Protein AF-0000000083951579 (afdb_homodimer)

Sequence (362 aa):
MLKSGKLKLALIASALLSAQVLAVSPPHPQGYNQNMITANQFDANSYQPQDSSKMFPAPKEGMVQHILTLPQLENEDDYMVEIQVGQTQMVDCNKHGLMGELKQMDLKGWGYTYWELDEIGPGRSTMMACFDKAKHEEFVRISGEYKLRYNSKLPMVIYLPKDAELRYRVWRAETVFNYSKMLKSGKLKLALIASALLSAQVLAVSPPHPQGYNQNMITANQFDANSYQPQDSSKMFPAPKEGMVQHILTLPQLENEDDYMVEIQVGQTQMVDCNKHGLMGELKQMDLKGWGYTYWELDEIGPGRSTMMACFDKAKHEEFVRISGEYKLRYNSKLPMVIYLPKDAELRYRVWRAETVFNYSK

Radius of gyration: 30.78 Å; Cα contacts (8 Å, |Δi|>4): 681; chains: 2; bounding box: 155×61×81 Å

Structure (mmCIF, N/CA/C/O backbone):
data_AF-0000000083951579-model_v1
#
loop_
_entity.id
_entity.type
_entity.pdbx_description
1 polymer Ecotin
#
loop_
_atom_site.group_PDB
_atom_site.id
_atom_site.type_symbol
_atom_site.label_atom_id
_atom_site.label_alt_id
_atom_site.label_comp_id
_atom_site.label_asym_id
_atom_site.label_entity_id
_atom_site.label_seq_id
_atom_site.pdbx_PDB_ins_code
_atom_site.Cartn_x
_atom_site.Cartn_y
_atom_site.Cartn_z
_atom_site.occupancy
_atom_site.B_iso_or_equiv
_atom_site.auth_seq_id
_atom_site.auth_comp_id
_atom_site.auth_asym_id
_atom_site.auth_atom_id
_atom_site.pdbx_PDB_model_num
ATOM 1 N N . MET A 1 1 ? 70.625 7.805 -58.594 1 31.94 1 MET A N 1
ATOM 2 C CA . MET A 1 1 ? 69.562 8.82 -58.531 1 31.94 1 MET A CA 1
ATOM 3 C C . MET A 1 1 ? 68.25 8.219 -58.031 1 31.94 1 MET A C 1
ATOM 5 O O . MET A 1 1 ? 67.625 7.492 -58.781 1 31.94 1 MET A O 1
ATOM 9 N N . LEU A 1 2 ? 68.25 7.863 -56.656 1 33.19 2 LEU A N 1
ATOM 10 C CA . LEU A 1 2 ? 67.312 7.09 -55.844 1 33.19 2 LEU A CA 1
ATOM 11 C C . LEU A 1 2 ? 66 7.828 -55.719 1 33.19 2 LEU A C 1
ATOM 13 O O . LEU A 1 2 ? 65.938 8.961 -55.219 1 33.19 2 LEU A O 1
ATOM 17 N N . LYS A 1 3 ? 65.062 7.512 -56.656 1 33.88 3 LYS A N 1
ATOM 18 C CA . LYS A 1 3 ? 63.688 8.023 -56.781 1 33.88 3 LYS A CA 1
ATOM 19 C C . LYS A 1 3 ? 62.906 7.801 -55.5 1 33.88 3 LYS A C 1
ATOM 21 O O . LYS A 1 3 ? 62.719 6.66 -55.094 1 33.88 3 LYS A O 1
ATOM 26 N N . SER A 1 4 ? 63 8.672 -54.406 1 36.41 4 SER A N 1
ATOM 27 C CA . SER A 1 4 ? 62.312 8.758 -53.125 1 36.41 4 SER A CA 1
ATOM 28 C C . SER A 1 4 ? 60.812 8.883 -53.281 1 36.41 4 SER A C 1
ATOM 30 O O . SER A 1 4 ? 60.312 9.891 -53.812 1 36.41 4 SER A O 1
ATOM 32 N N . GLY A 1 5 ? 60.156 7.812 -53.781 1 29 5 GLY A N 1
ATOM 33 C CA . GLY A 1 5 ? 58.719 7.875 -53.875 1 29 5 GLY A CA 1
ATOM 34 C C . GLY A 1 5 ? 58 8.156 -52.562 1 29 5 GLY A C 1
ATOM 35 O O . GLY A 1 5 ? 58.312 7.52 -51.562 1 29 5 GLY A O 1
ATOM 36 N N . LYS A 1 6 ? 57.719 9.398 -52.25 1 37.88 6 LYS A N 1
ATOM 37 C CA . LYS A 1 6 ? 56.969 9.93 -51.094 1 37.88 6 LYS A CA 1
ATOM 38 C C . LYS A 1 6 ? 55.594 9.273 -51 1 37.88 6 LYS A C 1
ATOM 40 O O . LYS A 1 6 ? 54.844 9.273 -51.969 1 37.88 6 LYS A O 1
ATOM 45 N N . LEU A 1 7 ? 55.531 8.094 -50.219 1 35.72 7 LEU A N 1
ATOM 46 C CA . LEU A 1 7 ? 54.312 7.391 -49.906 1 35.72 7 LEU A CA 1
ATOM 47 C C . LEU A 1 7 ? 53.344 8.297 -49.156 1 35.72 7 LEU A C 1
ATOM 49 O O . LEU A 1 7 ? 53.688 8.82 -48.094 1 35.72 7 LEU A O 1
ATOM 53 N N . LYS A 1 8 ? 52.531 9.148 -49.906 1 36 8 LYS A N 1
ATOM 54 C CA . LYS A 1 8 ? 51.469 9.938 -49.281 1 36 8 LYS A CA 1
ATOM 55 C C . LYS A 1 8 ? 50.5 9.039 -48.5 1 36 8 LYS A C 1
ATOM 57 O O . LYS A 1 8 ? 49.906 8.141 -49.094 1 36 8 LYS A O 1
ATOM 62 N N . LEU A 1 9 ? 50.781 8.789 -47.219 1 36.41 9 LEU A N 1
ATOM 63 C CA . LEU A 1 9 ? 49.875 8.102 -46.281 1 36.41 9 LEU A CA 1
ATOM 64 C C . LEU A 1 9 ? 48.562 8.867 -46.156 1 36.41 9 LEU A C 1
ATOM 66 O O . LEU A 1 9 ? 48.562 10.031 -45.75 1 36.41 9 LEU A O 1
ATOM 70 N N . ALA A 1 10 ? 47.625 8.68 -47.094 1 36.81 10 ALA A N 1
ATOM 71 C CA . ALA A 1 10 ? 46.281 9.25 -46.938 1 36.81 10 ALA A CA 1
ATOM 72 C C . ALA A 1 10 ? 45.594 8.734 -45.688 1 36.81 10 ALA A C 1
ATOM 74 O O . ALA A 1 10 ? 45.469 7.527 -45.5 1 36.81 10 ALA A O 1
ATOM 75 N N . LEU A 1 11 ? 45.781 9.445 -44.562 1 36.72 11 LEU A N 1
ATOM 76 C CA . LEU A 1 11 ? 45.062 9.203 -43.312 1 36.72 11 LEU A CA 1
ATOM 77 C C . LEU A 1 11 ? 43.562 9.258 -43.531 1 36.72 11 LEU A C 1
ATOM 79 O O . LEU A 1 11 ? 43.031 10.281 -43.969 1 36.72 11 LEU A O 1
ATOM 83 N N . ILE A 1 12 ? 42.906 8.133 -43.906 1 36.19 12 ILE A N 1
ATOM 84 C CA . ILE A 1 12 ? 41.469 8.094 -44 1 36.19 12 ILE A CA 1
ATOM 85 C C . ILE A 1 12 ? 40.875 8.266 -42.594 1 36.19 12 ILE A C 1
ATOM 87 O O . ILE A 1 12 ? 41.188 7.512 -41.656 1 36.19 12 ILE A O 1
ATOM 91 N N . ALA A 1 13 ? 40.531 9.508 -42.219 1 37.88 13 ALA A N 1
ATOM 92 C CA . ALA A 1 13 ? 39.75 9.781 -41 1 37.88 13 ALA A CA 1
ATOM 93 C C . ALA A 1 13 ? 38.438 9.047 -41 1 37.88 13 ALA A C 1
ATOM 95 O O . ALA A 1 13 ? 37.594 9.258 -41.906 1 37.88 13 ALA A O 1
ATOM 96 N N . SER A 1 14 ? 38.406 7.773 -40.562 1 40.75 14 SER A N 1
ATOM 97 C CA . SER A 1 14 ? 37.125 7.074 -40.375 1 40.75 14 SER A CA 1
ATOM 98 C C . SER A 1 14 ? 36.219 7.793 -39.406 1 40.75 14 SER A C 1
ATOM 100 O O . SER A 1 14 ? 36.625 8.062 -38.25 1 40.75 14 SER A O 1
ATOM 102 N N . ALA A 1 15 ? 35.375 8.695 -39.906 1 38.09 15 ALA A N 1
ATOM 103 C CA . ALA A 1 15 ? 34.312 9.234 -39.062 1 38.09 15 ALA A CA 1
ATOM 104 C C . ALA A 1 15 ? 33.438 8.109 -38.5 1 38.09 15 ALA A C 1
ATOM 106 O O . ALA A 1 15 ? 32.781 7.398 -39.25 1 38.09 15 ALA A O 1
ATOM 107 N N . LEU A 1 16 ? 33.906 7.57 -37.344 1 38.94 16 LEU A N 1
ATOM 108 C CA . LEU A 1 16 ? 33 6.703 -36.594 1 38.94 16 LEU A CA 1
ATOM 109 C C . LEU A 1 16 ? 31.734 7.445 -36.188 1 38.94 16 LEU A C 1
ATOM 111 O O . LEU A 1 16 ? 31.781 8.461 -35.5 1 38.94 16 LEU A O 1
ATOM 115 N N . LEU A 1 17 ? 30.766 7.492 -37.062 1 37.22 17 LEU A N 1
ATOM 116 C CA . LEU A 1 17 ? 29.453 7.941 -36.625 1 37.22 17 LEU A CA 1
ATOM 117 C C . LEU A 1 17 ? 28.938 7.074 -35.5 1 37.22 17 LEU A C 1
ATOM 119 O O . LEU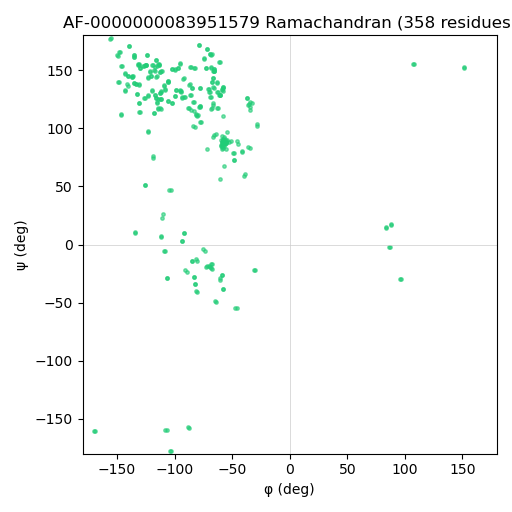 A 1 17 ? 28.766 5.863 -35.656 1 37.22 17 LEU A O 1
ATOM 123 N N . SER A 1 18 ? 29.281 7.5 -34.344 1 35.25 18 SER A N 1
ATOM 124 C CA . SER A 1 18 ? 28.656 6.883 -33.188 1 35.25 18 SER A CA 1
ATOM 125 C C . SER A 1 18 ? 27.141 7.016 -33.219 1 35.25 18 SER A C 1
ATOM 127 O O . SER A 1 18 ? 26.609 8.125 -33.25 1 35.25 18 SER A O 1
ATOM 129 N N . ALA A 1 19 ? 26.422 6.074 -33.844 1 35.97 19 ALA A N 1
ATOM 130 C CA . ALA A 1 19 ? 24.969 5.988 -33.625 1 35.97 19 ALA A CA 1
ATOM 131 C C . ALA A 1 19 ? 24.641 5.965 -32.125 1 35.97 19 ALA A C 1
ATOM 133 O O . ALA A 1 19 ? 25.047 5.059 -31.406 1 35.97 19 ALA A O 1
ATOM 134 N N . GLN A 1 20 ? 24.469 7.094 -31.562 1 36.72 20 GLN A N 1
ATOM 135 C CA . GLN A 1 20 ? 23.844 7.098 -30.25 1 36.72 20 GLN A CA 1
ATOM 136 C C . GLN A 1 20 ? 22.578 6.238 -30.234 1 36.72 20 GLN A C 1
ATOM 138 O O . GLN A 1 20 ? 21.641 6.504 -30.969 1 36.72 20 GLN A O 1
ATOM 143 N N . VAL A 1 21 ? 22.719 4.918 -30.141 1 36.72 21 VAL A N 1
ATOM 144 C CA . VAL A 1 21 ? 21.531 4.141 -29.828 1 36.72 21 VAL A CA 1
ATOM 145 C C . VAL A 1 21 ? 20.812 4.762 -28.641 1 36.72 21 VAL A C 1
ATOM 147 O O . VAL A 1 21 ? 21.312 4.73 -27.516 1 36.72 21 VAL A O 1
ATOM 150 N N . LEU A 1 22 ? 20.172 5.891 -28.828 1 34.25 22 LEU A N 1
ATOM 151 C CA . LEU A 1 22 ? 19.172 6.215 -27.797 1 34.25 22 LEU A CA 1
ATOM 152 C C . LEU A 1 22 ? 18.375 4.977 -27.406 1 34.25 22 LEU A C 1
ATOM 154 O O . LEU A 1 22 ? 17.734 4.355 -28.234 1 34.25 22 LEU A O 1
ATOM 158 N N . ALA A 1 23 ? 18.938 4.199 -26.594 1 33.81 23 ALA A N 1
ATOM 159 C CA . ALA A 1 23 ? 18.078 3.176 -26 1 33.81 23 ALA A CA 1
ATOM 160 C C . ALA A 1 23 ? 16.703 3.744 -25.656 1 33.81 23 ALA A C 1
ATOM 162 O O . ALA A 1 23 ? 16.547 4.457 -24.672 1 33.81 23 ALA A O 1
ATOM 163 N N . VAL A 1 24 ? 15.961 4.246 -26.531 1 37.47 24 VAL A N 1
ATOM 164 C CA . VAL A 1 24 ? 14.578 4.586 -26.203 1 37.47 24 VAL A CA 1
ATOM 165 C C . VAL A 1 24 ? 13.938 3.441 -25.438 1 37.47 24 VAL A C 1
ATOM 167 O O . VAL A 1 24 ? 13.938 2.295 -25.891 1 37.47 24 VAL A O 1
ATOM 170 N N . SER A 1 25 ? 14.039 3.398 -24.047 1 37.84 25 SER A N 1
ATOM 171 C CA . SER A 1 25 ? 13.281 2.391 -23.312 1 37.84 25 SER A CA 1
ATOM 172 C C . SER A 1 25 ? 11.938 2.113 -23.984 1 37.84 25 SER A C 1
ATOM 174 O O . SER A 1 25 ? 11.359 2.996 -24.625 1 37.84 25 SER A O 1
ATOM 176 N N . PRO A 1 26 ? 11.617 0.937 -24.359 1 36.44 26 PRO A N 1
ATOM 177 C CA . PRO A 1 26 ? 10.305 0.677 -24.969 1 36.44 26 PRO A CA 1
ATOM 178 C C . PRO A 1 26 ? 9.195 1.523 -24.344 1 36.44 26 PRO A C 1
ATOM 180 O O . PRO A 1 26 ? 9.266 1.881 -23.172 1 36.44 26 PRO A O 1
ATOM 183 N N . PRO A 1 27 ? 8.523 2.346 -25.094 1 34.41 27 PRO A N 1
ATOM 184 C CA . PRO A 1 27 ? 7.418 3.184 -24.625 1 34.41 27 PRO A CA 1
ATOM 185 C C . PRO A 1 27 ? 6.582 2.494 -23.547 1 34.41 27 PRO A C 1
ATOM 187 O O . PRO A 1 27 ? 6.5 1.264 -23.516 1 34.41 27 PRO A O 1
ATOM 190 N N . HIS A 1 28 ? 6.473 3 -22.328 1 41.16 28 HIS A N 1
ATOM 191 C CA . HIS A 1 28 ? 5.422 2.598 -21.406 1 41.16 28 HIS A CA 1
ATOM 192 C C . HIS A 1 28 ? 4.168 2.16 -22.156 1 41.16 28 HIS A C 1
ATOM 194 O O . HIS A 1 28 ? 3.775 2.789 -23.141 1 41.16 28 HIS A O 1
ATOM 200 N N . PRO A 1 29 ? 3.85 0.931 -22.281 1 39.12 29 PRO A N 1
ATOM 201 C CA . PRO A 1 29 ? 2.576 0.685 -22.953 1 39.12 29 PRO A CA 1
ATOM 202 C C . PRO A 1 29 ? 1.513 1.725 -22.609 1 39.12 29 PRO A C 1
ATOM 204 O O . PRO A 1 29 ? 1.303 2.035 -21.438 1 39.12 29 PRO A O 1
ATOM 207 N N . GLN A 1 30 ? 1.444 2.76 -23.172 1 44.47 30 GLN A N 1
ATOM 208 C CA . GLN A 1 30 ? 0.531 3.893 -23.078 1 44.47 30 GLN A CA 1
ATOM 209 C C . GLN A 1 30 ? -0.866 3.436 -22.656 1 44.47 30 GLN A C 1
ATOM 211 O O . GLN A 1 30 ? -1.725 4.262 -22.344 1 44.47 30 GLN A O 1
ATOM 216 N N . GLY A 1 31 ? -1.243 2.068 -22.875 1 45.62 31 GLY A N 1
ATOM 217 C CA . GLY A 1 31 ? -2.646 1.773 -22.625 1 45.62 31 GLY A CA 1
ATOM 218 C C . GLY A 1 31 ? -2.943 1.462 -21.172 1 45.62 31 GLY A C 1
ATOM 219 O O . GLY A 1 31 ? -2.205 0.713 -20.531 1 45.62 31 GLY A O 1
ATOM 220 N N . TYR A 1 32 ? -3.73 2.303 -20.531 1 57 32 TYR A N 1
ATOM 221 C CA . TYR A 1 32 ? -4.395 2.021 -19.25 1 57 32 TYR A CA 1
ATOM 222 C C . TYR A 1 32 ? -4.859 0.572 -19.188 1 57 32 TYR A C 1
ATOM 224 O O . TYR A 1 32 ? -5.281 0.004 -20.203 1 57 32 TYR A O 1
ATOM 232 N N . ASN A 1 33 ? -4.508 -0.206 -18.188 1 68.44 33 ASN A N 1
ATOM 233 C CA . ASN A 1 33 ? -5.102 -1.487 -17.812 1 68.44 33 ASN A CA 1
ATOM 234 C C . ASN A 1 33 ? -4.445 -2.645 -18.562 1 68.44 33 ASN A C 1
ATOM 236 O O . ASN A 1 33 ? -5.09 -3.662 -18.828 1 68.44 33 ASN A O 1
ATOM 240 N N . GLN A 1 34 ? -3.283 -2.336 -19.109 1 80.5 34 GLN A N 1
ATOM 241 C CA . GLN A 1 34 ? -2.611 -3.453 -19.766 1 80.5 34 GLN A CA 1
ATOM 242 C C . GLN A 1 34 ? -1.794 -4.266 -18.766 1 80.5 34 GLN A C 1
ATOM 244 O O . GLN A 1 34 ? -1.147 -3.699 -17.875 1 80.5 34 GLN A O 1
ATOM 249 N N . ASN A 1 35 ? -2.006 -5.598 -18.953 1 85.94 35 ASN A N 1
ATOM 250 C CA . ASN A 1 35 ? -1.14 -6.469 -18.156 1 85.94 35 ASN A CA 1
ATOM 251 C C . ASN A 1 35 ? 0.321 -6.34 -18.594 1 85.94 35 ASN A C 1
ATOM 253 O O . ASN A 1 35 ? 0.661 -6.605 -19.734 1 85.94 35 ASN A O 1
ATOM 257 N N . MET A 1 36 ? 1.146 -5.957 -17.641 1 91.38 36 MET A N 1
ATOM 258 C CA . MET A 1 36 ? 2.549 -5.758 -17.984 1 91.38 36 MET A CA 1
ATOM 259 C C . MET A 1 36 ? 3.422 -6.848 -17.375 1 91.38 36 MET A C 1
ATOM 261 O O . MET A 1 36 ? 4.625 -6.902 -17.625 1 91.38 36 MET A O 1
ATOM 265 N N . ILE A 1 37 ? 2.785 -7.691 -16.562 1 96.19 37 ILE A N 1
ATOM 266 C CA . ILE A 1 37 ? 3.543 -8.711 -15.852 1 96.19 37 ILE A CA 1
ATOM 267 C C . ILE A 1 37 ? 3.502 -10.023 -16.625 1 96.19 37 ILE A C 1
ATOM 269 O O . ILE A 1 37 ? 2.449 -10.422 -17.141 1 96.19 37 ILE A O 1
ATOM 273 N N . THR A 1 38 ? 4.664 -10.648 -16.797 1 96.44 38 THR A N 1
ATOM 274 C CA . THR A 1 38 ? 4.719 -12.016 -17.297 1 96.44 38 THR A CA 1
ATOM 275 C C . THR A 1 38 ? 4.695 -13.016 -16.156 1 96.44 38 THR A C 1
ATOM 277 O O . THR A 1 38 ? 5.523 -12.953 -15.242 1 96.44 38 THR A O 1
ATOM 280 N N . ALA A 1 39 ? 3.791 -13.938 -16.219 1 97.31 39 ALA A N 1
ATOM 281 C CA . ALA A 1 39 ? 3.633 -14.922 -15.156 1 97.31 39 ALA A CA 1
ATOM 282 C C . ALA A 1 39 ? 3.852 -16.344 -15.68 1 97.31 39 ALA A C 1
ATOM 284 O O . ALA A 1 39 ? 3.295 -16.719 -16.719 1 97.31 39 ALA A O 1
ATOM 285 N N . ASN A 1 40 ? 4.68 -17.109 -14.922 1 96.25 40 ASN A N 1
ATOM 286 C CA . ASN A 1 40 ? 4.883 -18.547 -15.156 1 96.25 40 ASN A CA 1
ATOM 287 C C . ASN A 1 40 ? 4.637 -19.359 -13.891 1 96.25 40 ASN A C 1
ATOM 289 O O . ASN A 1 40 ? 4.754 -18.844 -12.781 1 96.25 40 ASN A O 1
ATOM 293 N N . GLN A 1 41 ? 4.27 -20.562 -14.133 1 97.25 41 GLN A N 1
ATOM 294 C CA . GLN A 1 41 ? 4.105 -21.422 -12.969 1 97.25 41 GLN A CA 1
ATOM 295 C C . GLN A 1 41 ? 4.629 -22.828 -13.25 1 97.25 41 GLN A C 1
ATOM 297 O O . GLN A 1 41 ? 4.508 -23.328 -14.367 1 97.25 41 GLN A O 1
ATOM 302 N N . PHE A 1 42 ? 5.203 -23.453 -12.219 1 97.44 42 PHE A N 1
ATOM 303 C CA . PHE A 1 42 ? 5.734 -24.797 -12.289 1 97.44 42 PHE A CA 1
ATOM 304 C C . PHE A 1 42 ? 5.316 -25.609 -11.062 1 97.44 42 PHE A C 1
ATOM 306 O O . PHE A 1 42 ? 5.293 -25.094 -9.945 1 97.44 42 PHE A O 1
ATOM 313 N N . ASP A 1 43 ? 4.98 -26.797 -11.344 1 97.38 43 ASP A N 1
ATOM 314 C CA . ASP A 1 43 ? 4.859 -27.734 -10.227 1 97.38 43 ASP A CA 1
ATOM 315 C C . ASP A 1 43 ? 6.066 -28.656 -10.156 1 97.38 43 ASP A C 1
ATOM 317 O O . ASP A 1 43 ? 7.031 -28.5 -10.906 1 97.38 43 ASP A O 1
ATOM 321 N N . ALA A 1 44 ? 6.062 -29.625 -9.188 1 96.19 44 ALA A N 1
ATOM 322 C CA . ALA A 1 44 ? 7.211 -30.5 -8.961 1 96.19 44 ALA A CA 1
ATOM 323 C C . ALA A 1 44 ? 7.527 -31.312 -10.211 1 96.19 44 ALA A C 1
ATOM 325 O O . ALA A 1 44 ? 8.695 -31.609 -10.484 1 96.19 44 ALA A O 1
ATOM 326 N N . ASN A 1 45 ? 6.559 -31.625 -11.008 1 95.38 45 ASN A N 1
ATOM 327 C CA . ASN A 1 45 ? 6.73 -32.5 -12.164 1 95.38 45 ASN A CA 1
ATOM 328 C C . ASN A 1 45 ? 7.113 -31.703 -13.414 1 95.38 45 ASN A C 1
ATOM 330 O O . ASN A 1 45 ? 7.703 -32.25 -14.344 1 95.38 45 ASN A O 1
ATOM 334 N N . SER A 1 46 ? 6.793 -30.453 -13.445 1 95.62 46 SER A N 1
ATOM 335 C CA . SER A 1 46 ? 7.008 -29.656 -14.648 1 95.62 46 SER A CA 1
ATOM 336 C C . SER A 1 46 ? 8.109 -28.609 -14.43 1 95.62 46 SER A C 1
ATOM 338 O O . SER A 1 46 ? 8.375 -27.797 -15.312 1 95.62 46 SER A O 1
ATOM 340 N N . TYR A 1 47 ? 8.727 -28.703 -13.328 1 96.38 47 TYR A N 1
ATOM 341 C CA . TYR A 1 47 ? 9.68 -27.672 -12.938 1 96.38 47 TYR A CA 1
ATOM 342 C C . TYR A 1 47 ? 10.82 -27.562 -13.938 1 96.38 47 TYR A C 1
ATOM 344 O O . TYR A 1 47 ? 11.398 -28.578 -14.344 1 96.38 47 TYR A O 1
ATOM 352 N N . GLN A 1 48 ? 11.094 -26.328 -14.414 1 92.94 48 GLN A N 1
ATOM 353 C CA . GLN A 1 48 ? 12.234 -25.969 -15.234 1 92.94 48 GLN A CA 1
ATOM 354 C C . GLN A 1 48 ? 12.945 -24.734 -14.68 1 92.94 48 GLN A C 1
ATOM 356 O O . GLN A 1 48 ? 12.398 -23.625 -14.695 1 92.94 48 GLN A O 1
ATOM 361 N N . PRO A 1 49 ? 14.141 -24.984 -14.242 1 91.19 49 PRO A N 1
ATOM 362 C CA . PRO A 1 49 ? 14.852 -23.812 -13.727 1 91.19 49 PRO A CA 1
ATOM 363 C C . PRO A 1 49 ? 15.047 -22.719 -14.781 1 91.19 49 PRO A C 1
ATOM 365 O O . PRO A 1 49 ? 15.422 -23.016 -15.914 1 91.19 49 PRO A O 1
ATOM 368 N N . GLN A 1 50 ? 14.664 -21.516 -14.43 1 93.06 50 GLN A N 1
ATOM 369 C CA . GLN A 1 50 ? 14.914 -20.359 -15.273 1 93.06 50 GLN A CA 1
ATOM 370 C C . GLN A 1 50 ? 16.141 -19.578 -14.789 1 93.06 50 GLN A C 1
ATOM 372 O O . GLN A 1 50 ? 16.406 -19.516 -13.586 1 93.06 50 GLN A O 1
ATOM 377 N N . ASP A 1 51 ? 16.812 -18.938 -15.703 1 93.69 51 ASP A N 1
ATOM 378 C CA . ASP A 1 51 ? 18.031 -18.219 -15.344 1 93.69 51 ASP A CA 1
ATOM 379 C C . ASP A 1 51 ? 17.75 -17.172 -14.273 1 93.69 51 ASP A C 1
ATOM 381 O O . ASP A 1 51 ? 18.547 -17 -13.344 1 93.69 51 ASP A O 1
ATOM 385 N N . SER A 1 52 ? 16.609 -16.516 -14.367 1 92.12 52 SER A N 1
ATOM 386 C CA . SER A 1 52 ? 16.312 -15.406 -13.469 1 92.12 52 SER A CA 1
ATOM 387 C C . SER A 1 52 ? 15.805 -15.914 -12.125 1 92.12 52 SER A C 1
ATOM 389 O O . SER A 1 52 ? 15.742 -15.148 -11.156 1 92.12 52 SER A O 1
ATOM 391 N N . SER A 1 53 ? 15.445 -17.25 -12.039 1 94.62 53 SER A N 1
ATOM 392 C CA . SER A 1 53 ? 14.789 -17.703 -10.812 1 94.62 53 SER A CA 1
ATOM 393 C C . SER A 1 53 ? 15.391 -19.016 -10.32 1 94.62 53 SER A C 1
ATOM 395 O O . SER A 1 53 ? 14.891 -19.609 -9.367 1 94.62 53 SER A O 1
ATOM 397 N N . LYS A 1 54 ? 16.484 -19.422 -10.898 1 94.44 54 LYS A N 1
ATOM 398 C CA . LYS A 1 54 ? 17.078 -20.719 -10.586 1 94.44 54 LYS A CA 1
ATOM 399 C C . LYS A 1 54 ? 17.625 -20.75 -9.156 1 94.44 54 LYS A C 1
ATOM 401 O O . LYS A 1 54 ? 17.844 -21.828 -8.594 1 94.44 54 LYS A O 1
ATOM 406 N N . MET A 1 55 ? 17.891 -19.625 -8.586 1 95.69 55 MET A N 1
AT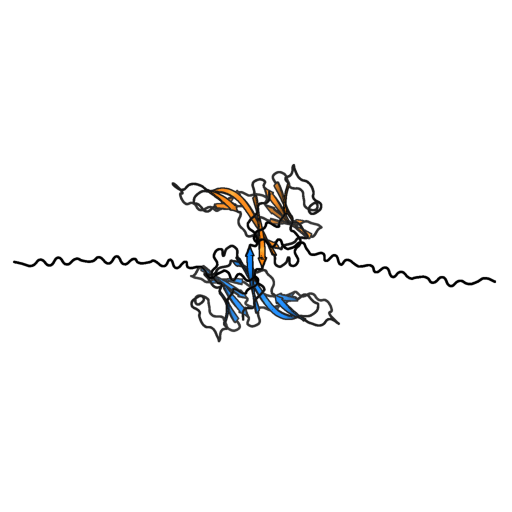OM 407 C CA . MET A 1 55 ? 18.406 -19.578 -7.223 1 95.69 55 MET A CA 1
ATOM 408 C C . MET A 1 55 ? 17.312 -19.938 -6.215 1 95.69 55 MET A C 1
ATOM 410 O O . MET A 1 55 ? 17.609 -20.234 -5.059 1 95.69 55 MET A O 1
ATOM 414 N N . PHE A 1 56 ? 16.094 -19.859 -6.602 1 97.06 56 PHE A N 1
ATOM 415 C CA . PHE A 1 56 ? 15 -20.219 -5.707 1 97.06 56 PHE A CA 1
ATOM 416 C C . PHE A 1 56 ? 14.766 -21.734 -5.711 1 97.06 56 PHE A C 1
ATOM 418 O O . PHE A 1 56 ? 15.008 -22.391 -6.719 1 97.06 56 PHE A O 1
ATOM 425 N N . PRO A 1 57 ? 14.266 -22.25 -4.605 1 96 57 PRO A N 1
ATOM 426 C CA . PRO A 1 57 ? 14.062 -23.688 -4.527 1 96 57 PRO A CA 1
ATOM 427 C C . PRO A 1 57 ? 13 -24.188 -5.504 1 96 57 PRO A C 1
ATOM 429 O O . PRO A 1 57 ? 12.07 -23.453 -5.836 1 96 57 PRO A O 1
ATOM 432 N N . ALA A 1 58 ? 13.172 -25.422 -5.926 1 97 58 ALA A N 1
ATOM 433 C CA . ALA A 1 58 ? 12.109 -26.078 -6.691 1 97 58 ALA A CA 1
ATOM 434 C C . ALA A 1 58 ? 10.867 -26.297 -5.832 1 97 58 ALA A C 1
ATOM 436 O O . ALA A 1 58 ? 10.977 -26.484 -4.617 1 97 58 ALA A O 1
ATOM 437 N N . PRO A 1 59 ? 9.703 -26.266 -6.52 1 97.94 59 PRO A N 1
ATOM 438 C CA . PRO A 1 59 ? 8.492 -26.516 -5.73 1 97.94 59 PRO A CA 1
ATOM 439 C C . PRO A 1 59 ? 8.414 -27.953 -5.211 1 97.94 59 PRO A C 1
ATOM 441 O O . PRO A 1 59 ? 8.797 -28.891 -5.914 1 97.94 59 PRO A O 1
ATOM 444 N N . LYS A 1 60 ? 7.961 -28.094 -3.982 1 96.88 60 LYS A N 1
ATOM 445 C CA . LYS A 1 60 ? 7.711 -29.406 -3.402 1 96.88 60 LYS A CA 1
ATOM 446 C C . LYS A 1 60 ? 6.473 -30.047 -4.02 1 96.88 60 LYS A C 1
ATOM 448 O O . LYS A 1 60 ? 5.688 -29.375 -4.695 1 96.88 60 LYS A O 1
ATOM 453 N N . GLU A 1 61 ? 6.348 -31.375 -3.707 1 97.31 61 GLU A N 1
ATOM 454 C CA . GLU A 1 61 ? 5.141 -32.062 -4.16 1 97.31 61 GLU A CA 1
ATOM 455 C C . GLU A 1 61 ? 3.887 -31.391 -3.613 1 97.31 61 GLU A C 1
ATOM 457 O O . GLU A 1 61 ? 3.82 -31.062 -2.426 1 97.31 61 GLU A O 1
ATOM 462 N N . GLY A 1 62 ? 2.938 -31.172 -4.535 1 97.69 62 GLY A N 1
ATOM 463 C CA . GLY A 1 62 ? 1.683 -30.547 -4.129 1 97.69 62 GLY A CA 1
ATOM 464 C C . GLY A 1 62 ? 1.729 -29.031 -4.141 1 97.69 62 GLY A C 1
ATOM 465 O O . GLY A 1 62 ? 0.722 -28.375 -3.879 1 97.69 62 GLY A O 1
ATOM 466 N N . MET A 1 63 ? 2.891 -28.609 -4.473 1 98.38 63 MET A N 1
ATOM 467 C CA . MET A 1 63 ? 3.074 -27.156 -4.488 1 98.38 63 MET A CA 1
ATOM 468 C C . MET A 1 63 ? 3.316 -26.656 -5.906 1 98.38 63 MET A C 1
ATOM 470 O O . MET A 1 63 ? 3.766 -27.406 -6.77 1 98.38 63 MET A O 1
ATOM 474 N N . VAL A 1 64 ? 2.971 -25.375 -6.137 1 98.5 64 VAL A N 1
ATOM 475 C CA . VAL A 1 64 ? 3.211 -24.703 -7.41 1 98.5 64 VAL A CA 1
ATOM 476 C C . VAL A 1 64 ? 4.055 -23.453 -7.184 1 98.5 64 VAL A C 1
ATOM 478 O O . VAL A 1 64 ? 3.771 -22.656 -6.281 1 98.5 64 VAL A O 1
ATOM 481 N N . GLN A 1 65 ? 5.125 -23.359 -7.949 1 98.5 65 GLN A N 1
ATOM 482 C CA . GLN A 1 65 ? 5.938 -22.141 -7.961 1 98.5 65 GLN A CA 1
ATOM 483 C C . GLN A 1 65 ? 5.422 -21.141 -8.992 1 98.5 65 GLN A C 1
ATOM 485 O O . GLN A 1 65 ? 5.324 -21.453 -10.18 1 98.5 65 GLN A O 1
ATOM 490 N N . HIS A 1 66 ? 4.992 -19.969 -8.555 1 98.69 66 HIS A N 1
ATOM 491 C CA . HIS A 1 66 ? 4.621 -18.875 -9.422 1 98.69 66 HIS A CA 1
ATOM 492 C C . HIS A 1 66 ? 5.75 -17.844 -9.531 1 98.69 66 HIS A C 1
ATOM 494 O O . HIS A 1 66 ? 6.277 -17.391 -8.523 1 98.69 66 HIS A O 1
ATOM 500 N N . ILE A 1 67 ? 6.062 -17.562 -10.773 1 98.31 67 ILE A N 1
ATOM 501 C CA . ILE A 1 67 ? 7.129 -16.594 -11.047 1 98.31 67 ILE A CA 1
ATOM 502 C C . ILE A 1 67 ? 6.562 -15.398 -11.797 1 98.31 67 ILE A C 1
ATOM 504 O O . ILE A 1 67 ? 6.078 -15.539 -12.93 1 98.31 67 ILE A O 1
ATOM 508 N N . LEU A 1 68 ? 6.57 -14.273 -11.156 1 98.31 68 LEU A N 1
ATOM 509 C CA . LEU A 1 68 ? 6.148 -13.031 -11.789 1 98.31 68 LEU A CA 1
ATOM 510 C C . LEU A 1 68 ? 7.352 -12.188 -12.195 1 98.31 68 LEU A C 1
ATOM 512 O O . LEU A 1 68 ? 8.172 -11.82 -11.344 1 98.31 68 LEU A O 1
ATOM 516 N N . THR A 1 69 ? 7.441 -11.883 -13.469 1 97.69 69 THR A N 1
ATOM 517 C CA . THR A 1 69 ? 8.523 -11.062 -14.008 1 97.69 69 THR A CA 1
ATOM 518 C C . THR A 1 69 ? 7.984 -9.727 -14.508 1 97.69 69 THR A C 1
ATOM 520 O O . THR A 1 69 ? 7.004 -9.68 -15.258 1 97.69 69 THR A O 1
ATOM 523 N N . LEU A 1 70 ? 8.68 -8.711 -14.039 1 97.06 70 LEU A N 1
ATOM 524 C CA . LEU A 1 70 ? 8.211 -7.363 -14.336 1 97.06 70 LEU A CA 1
ATOM 525 C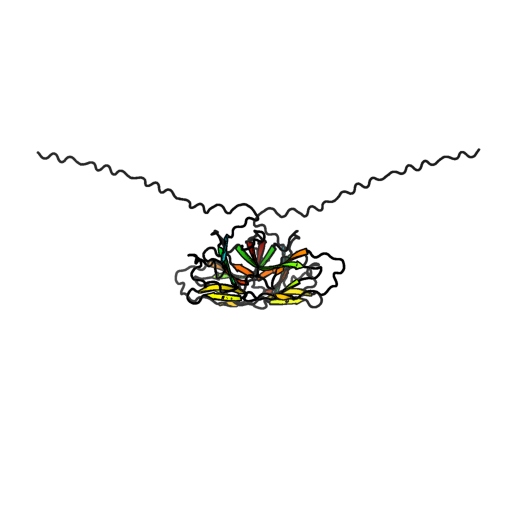 C . LEU A 1 70 ? 9.141 -6.676 -15.328 1 97.06 70 LEU A C 1
ATOM 527 O O . LEU A 1 70 ? 10.367 -6.801 -15.227 1 97.06 70 LEU A O 1
ATOM 531 N N . PRO A 1 71 ? 8.523 -5.98 -16.312 1 96.38 71 PRO A N 1
ATOM 532 C CA . PRO A 1 71 ? 9.391 -5.207 -17.203 1 96.38 71 PRO A CA 1
ATOM 533 C C . PRO A 1 71 ? 10.055 -4.023 -16.516 1 96.38 71 PRO A C 1
ATOM 535 O O . PRO A 1 71 ? 9.523 -3.51 -15.523 1 96.38 71 PRO A O 1
ATOM 538 N N . GLN A 1 72 ? 11.227 -3.609 -16.984 1 96.25 72 GLN A N 1
ATOM 539 C C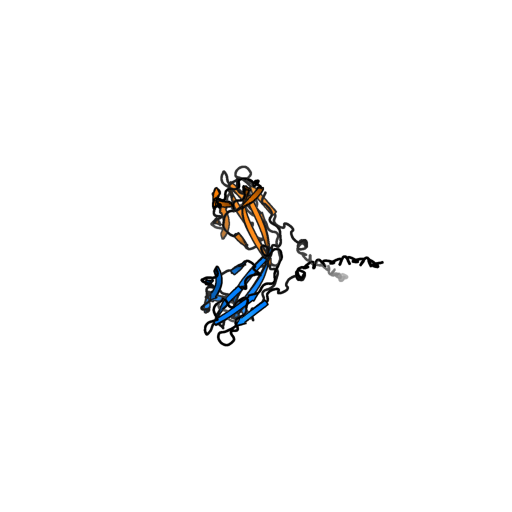A . GLN A 1 72 ? 11.914 -2.451 -16.422 1 96.25 72 GLN A CA 1
ATOM 540 C C . GLN A 1 72 ? 11.125 -1.17 -16.672 1 96.25 72 GLN A C 1
ATOM 542 O O . GLN A 1 72 ? 10.594 -0.964 -17.766 1 96.25 72 GLN A O 1
ATOM 547 N N . LEU A 1 73 ? 11.039 -0.399 -15.633 1 93.94 73 LEU A N 1
ATOM 548 C CA . LEU A 1 73 ? 10.43 0.922 -15.742 1 93.94 73 LEU A CA 1
ATOM 549 C C . LEU A 1 73 ? 11.383 2.004 -15.242 1 93.94 73 LEU A C 1
ATOM 551 O O . LEU A 1 73 ? 12.297 1.721 -14.4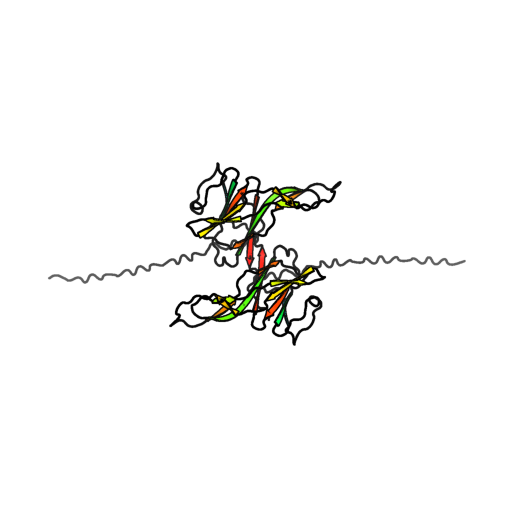61 1 93.94 73 LEU A O 1
ATOM 555 N N . GLU A 1 74 ? 11.336 3.242 -15.648 1 91.5 74 GLU A N 1
ATOM 556 C CA . GLU A 1 74 ? 12.188 4.348 -15.219 1 91.5 74 GLU A CA 1
ATOM 557 C C . GLU A 1 74 ? 11.984 4.66 -13.742 1 91.5 74 GLU A C 1
ATOM 559 O O . GLU A 1 74 ? 12.953 4.828 -13 1 91.5 74 GLU A O 1
ATOM 564 N N . ASN A 1 75 ? 10.844 4.82 -13.203 1 93.75 75 ASN A N 1
ATOM 565 C CA . ASN A 1 75 ? 10.562 5.16 -11.812 1 93.75 75 ASN A CA 1
ATOM 566 C C . ASN A 1 75 ? 9.758 4.062 -11.117 1 93.75 75 ASN A C 1
ATOM 568 O O . ASN A 1 75 ? 8.617 4.281 -10.727 1 93.75 75 ASN A O 1
ATOM 572 N N . GLU A 1 76 ? 10.523 3.045 -10.828 1 96.44 76 GLU A N 1
ATOM 573 C CA . GLU A 1 76 ? 9.836 1.861 -10.312 1 96.44 76 GLU A CA 1
ATOM 574 C C . GLU A 1 76 ? 9.289 2.107 -8.906 1 96.44 76 GLU A C 1
ATOM 576 O O . GLU A 1 76 ? 8.375 1.416 -8.461 1 96.44 76 GLU A O 1
ATOM 581 N N . ASP A 1 77 ? 9.828 3.166 -8.188 1 95.62 77 ASP A N 1
ATOM 582 C CA . ASP A 1 77 ? 9.352 3.506 -6.852 1 95.62 77 ASP A CA 1
ATOM 583 C C . ASP A 1 77 ? 7.926 4.047 -6.898 1 95.62 77 ASP A C 1
ATOM 585 O O . ASP A 1 77 ? 7.254 4.133 -5.867 1 95.62 77 ASP A O 1
ATOM 589 N N . ASP A 1 78 ? 7.508 4.426 -8.047 1 96 78 ASP A N 1
ATOM 590 C CA . ASP A 1 78 ? 6.156 4.949 -8.227 1 96 78 ASP A CA 1
ATOM 591 C C . ASP A 1 78 ? 5.18 3.838 -8.594 1 96 78 ASP A C 1
ATOM 593 O O . ASP A 1 78 ? 4.051 4.105 -9.008 1 96 78 ASP A O 1
ATOM 597 N N . TYR A 1 79 ? 5.676 2.6 -8.484 1 96.62 79 TYR A N 1
ATOM 598 C CA . TYR A 1 79 ? 4.84 1.44 -8.773 1 96.62 79 TYR A CA 1
ATOM 599 C C . TYR A 1 79 ? 4.922 0.41 -7.656 1 96.62 79 TYR A C 1
ATOM 601 O O . TYR A 1 79 ? 5.906 0.37 -6.914 1 96.62 79 TYR A O 1
ATOM 609 N N . MET A 1 80 ? 3.914 -0.395 -7.512 1 97.69 80 MET A N 1
ATOM 610 C CA . MET A 1 80 ? 3.926 -1.542 -6.609 1 97.69 80 MET A CA 1
ATOM 611 C C . MET A 1 80 ? 3.033 -2.66 -7.137 1 97.69 80 MET A C 1
ATOM 613 O O . MET A 1 80 ? 2.201 -2.432 -8.016 1 97.69 80 MET A O 1
ATOM 617 N N . VAL A 1 81 ? 3.213 -3.836 -6.629 1 98.31 81 VAL A N 1
ATOM 618 C CA . VAL A 1 81 ? 2.455 -5 -7.07 1 98.31 81 VAL A CA 1
ATOM 619 C C . VAL A 1 81 ? 1.582 -5.512 -5.926 1 98.31 81 VAL A C 1
ATOM 621 O O . VAL A 1 81 ? 2.076 -5.766 -4.824 1 98.31 81 VAL A O 1
ATOM 624 N N . GLU A 1 82 ? 0.339 -5.539 -6.227 1 98.31 82 GLU A N 1
ATOM 625 C CA . GLU A 1 82 ? -0.566 -6.215 -5.301 1 98.31 82 GLU A CA 1
ATOM 626 C C . GLU A 1 82 ? -0.8 -7.664 -5.711 1 98.31 82 GLU A C 1
ATOM 628 O O . GLU A 1 82 ? -1.081 -7.945 -6.879 1 98.31 82 GLU A O 1
ATOM 633 N N . ILE A 1 83 ? -0.661 -8.547 -4.672 1 98.62 83 ILE A N 1
ATOM 634 C CA . ILE A 1 83 ? -1.016 -9.93 -4.949 1 98.62 83 ILE A CA 1
ATOM 635 C C . ILE A 1 83 ? -2.121 -10.383 -3.998 1 98.62 83 ILE A C 1
ATOM 637 O O . ILE A 1 83 ? -2.248 -9.859 -2.891 1 98.62 83 ILE A O 1
ATOM 641 N N . GLN A 1 84 ? -2.93 -11.297 -4.535 1 98.38 84 GLN A N 1
ATOM 642 C CA . GLN A 1 84 ? -3.945 -11.969 -3.738 1 98.38 84 GLN A CA 1
ATOM 643 C C . GLN A 1 84 ? -3.936 -13.477 -3.994 1 98.38 84 GLN A C 1
ATOM 645 O O . GLN A 1 84 ? -3.758 -13.914 -5.133 1 98.38 84 GLN A O 1
ATOM 650 N N . VAL A 1 85 ? -4.066 -14.188 -2.889 1 98.69 85 VAL A N 1
ATOM 651 C CA . VAL A 1 85 ? -4.145 -15.648 -2.977 1 98.69 85 VAL A CA 1
ATOM 652 C C . VAL A 1 85 ? -5.543 -16.109 -2.578 1 98.69 85 VAL A C 1
ATOM 654 O O . VAL A 1 85 ? -6.098 -15.648 -1.581 1 98.69 85 VAL A O 1
ATOM 657 N N . GLY A 1 86 ? -6.062 -16.969 -3.408 1 98.38 86 GLY A N 1
ATOM 658 C CA . GLY A 1 86 ? -7.402 -17.453 -3.119 1 98.38 86 GLY A CA 1
ATOM 659 C C . GLY A 1 86 ? -7.816 -18.609 -3.994 1 98.38 86 GLY A C 1
ATOM 660 O O . GLY A 1 86 ? -6.977 -19.422 -4.391 1 98.38 86 GLY A O 1
ATOM 661 N N . GLN A 1 87 ? -9.109 -18.812 -4.051 1 97.81 87 GLN A N 1
ATOM 662 C CA . GLN A 1 87 ? -9.758 -19.828 -4.875 1 97.81 87 GLN A CA 1
ATOM 663 C C . GLN A 1 87 ? -11.047 -19.297 -5.488 1 97.81 87 GLN A C 1
ATOM 665 O O . GLN A 1 87 ? -11.797 -18.562 -4.832 1 97.81 87 GLN A O 1
ATOM 670 N N . THR A 1 88 ? -11.211 -19.625 -6.781 1 97.12 88 THR A N 1
ATOM 671 C CA . THR A 1 88 ? -12.531 -19.391 -7.355 1 97.12 88 THR A CA 1
ATOM 672 C C . THR A 1 88 ? -13.516 -20.484 -6.922 1 97.12 88 THR A C 1
ATOM 674 O O . THR A 1 88 ? -13.312 -21.656 -7.211 1 97.12 88 THR A O 1
ATOM 677 N N . GLN A 1 89 ? -14.578 -20.016 -6.215 1 96.19 89 GLN A N 1
ATOM 678 C CA . GLN A 1 89 ? -15.539 -20.969 -5.656 1 96.19 89 GLN A CA 1
ATOM 679 C C . GLN A 1 89 ? -16.969 -20.547 -5.98 1 96.19 89 GLN A C 1
ATOM 681 O O . GLN A 1 89 ? -17.234 -19.375 -6.254 1 96.19 89 GLN A O 1
ATOM 686 N N . MET A 1 90 ? -17.859 -21.625 -5.98 1 95.12 90 MET A N 1
ATOM 687 C CA . MET A 1 90 ? -19.281 -21.344 -5.965 1 95.12 90 MET A CA 1
ATOM 688 C C . MET A 1 90 ? -19.766 -21.047 -4.551 1 95.12 90 MET A C 1
ATOM 690 O O . MET A 1 90 ? -19.734 -21.906 -3.682 1 95.12 90 MET A O 1
ATOM 694 N N . VAL A 1 91 ? -20.188 -19.719 -4.324 1 94.75 91 VAL A N 1
ATOM 695 C CA . VAL A 1 91 ? -20.531 -19.312 -2.963 1 94.75 91 VAL A CA 1
ATOM 696 C C . VAL A 1 91 ? -22 -18.922 -2.898 1 94.75 91 VAL A C 1
ATOM 698 O O . VAL A 1 91 ? -22.594 -18.531 -3.91 1 94.75 91 VAL A O 1
ATOM 701 N N . ASP A 1 92 ? -22.531 -19.109 -1.64 1 93.81 92 ASP A N 1
ATOM 702 C CA . ASP A 1 92 ? -23.906 -18.688 -1.391 1 93.81 92 ASP A CA 1
ATOM 703 C C . ASP A 1 92 ? -23.969 -17.219 -0.956 1 93.81 92 ASP A C 1
ATOM 705 O O . ASP A 1 92 ? -23.078 -16.438 -1.286 1 93.81 92 ASP A O 1
ATOM 709 N N . CYS A 1 93 ? -25.094 -16.781 -0.236 1 94.94 93 CYS A N 1
ATOM 710 C CA . CYS A 1 93 ? -25.359 -15.398 0.128 1 94.94 93 CYS A CA 1
ATOM 711 C C . CYS A 1 93 ? -24.438 -14.945 1.262 1 94.94 93 CYS A C 1
ATOM 713 O O . CYS A 1 93 ? -24.375 -13.758 1.567 1 94.94 93 CYS A O 1
ATOM 715 N N . ASN A 1 94 ? -23.672 -15.938 1.764 1 94.12 94 ASN A N 1
ATOM 716 C CA . ASN A 1 94 ? -22.828 -15.609 2.908 1 94.12 94 ASN A CA 1
ATOM 717 C C . ASN A 1 94 ? -21.5 -15.016 2.469 1 94.12 94 ASN A C 1
ATOM 719 O O . ASN A 1 94 ? -21.062 -15.211 1.331 1 94.12 94 ASN A O 1
ATOM 723 N N . LYS A 1 95 ? -20.891 -14.18 3.312 1 94.19 95 LYS A N 1
ATOM 724 C CA . LYS A 1 95 ? -19.5 -13.797 3.113 1 94.19 95 LYS A CA 1
ATOM 725 C C . LYS A 1 95 ? -18.562 -14.969 3.4 1 94.19 95 LYS A C 1
ATOM 727 O O . LYS A 1 95 ? -18.781 -15.719 4.355 1 94.19 95 LYS A O 1
ATOM 732 N N . HIS A 1 96 ? -17.641 -15.164 2.521 1 95.25 96 HIS A N 1
ATOM 733 C CA . HIS A 1 96 ? -16.734 -16.297 2.662 1 95.25 96 HIS A CA 1
ATOM 734 C C . HIS A 1 96 ? -15.273 -15.836 2.686 1 95.25 96 HIS A C 1
ATOM 736 O O . HIS A 1 96 ? -14.922 -14.852 2.023 1 95.25 96 HIS A O 1
ATOM 742 N N . GLY A 1 97 ? -14.508 -16.438 3.424 1 95.94 97 GLY A N 1
ATOM 743 C CA . GLY A 1 97 ? -13.062 -16.25 3.453 1 95.94 97 GLY A CA 1
ATOM 744 C C . GLY A 1 97 ? -12.297 -17.547 3.498 1 95.94 97 GLY A C 1
ATOM 745 O O . GLY A 1 97 ? -12.875 -18.625 3.717 1 95.94 97 GLY A O 1
ATOM 746 N N . LEU A 1 98 ? -11.039 -17.438 3.176 1 97.81 98 LEU A N 1
ATOM 747 C CA . LEU A 1 98 ? -10.164 -18.594 3.275 1 97.81 98 LEU A CA 1
ATOM 748 C C . LEU A 1 98 ? -9.148 -18.422 4.395 1 97.81 98 LEU A C 1
ATOM 750 O O . LEU A 1 98 ? -8.742 -17.281 4.695 1 97.81 98 LEU A O 1
ATOM 754 N N . MET A 1 99 ? -8.828 -19.562 4.902 1 96.62 99 MET A N 1
ATOM 755 C CA . MET A 1 99 ? -7.754 -19.562 5.887 1 96.62 99 MET A CA 1
ATOM 756 C C . MET A 1 99 ? -6.402 -19.812 5.219 1 96.62 99 MET A C 1
ATOM 758 O O . MET A 1 99 ? -6.305 -20.625 4.293 1 96.62 99 MET A O 1
ATOM 762 N N . GLY A 1 100 ? -5.352 -19.125 5.734 1 96.5 100 GLY A N 1
ATOM 763 C CA . GLY A 1 100 ? -3.992 -19.219 5.223 1 96.5 100 GLY A CA 1
ATOM 764 C C . GLY A 1 100 ? -3.189 -17.953 5.438 1 96.5 100 GLY A C 1
ATOM 765 O O . GLY A 1 100 ? -3.76 -16.875 5.645 1 96.5 100 GLY A O 1
ATOM 766 N N . GLU A 1 101 ? -1.971 -18.25 5.523 1 96.69 101 GLU A N 1
ATOM 767 C CA . GLU A 1 101 ? -1.079 -17.109 5.684 1 96.69 101 GLU A CA 1
ATOM 768 C C . GLU A 1 101 ? 0.083 -17.172 4.695 1 96.69 101 GLU A C 1
ATOM 770 O O . GLU A 1 101 ? 0.809 -18.172 4.648 1 96.69 101 GLU A O 1
ATOM 775 N N . LEU A 1 102 ? 0.145 -16.141 3.924 1 97.81 102 LEU A N 1
ATOM 776 C CA . LEU A 1 102 ? 1.294 -16.016 3.033 1 97.81 102 LEU A CA 1
ATOM 777 C C . LEU A 1 102 ? 2.52 -15.516 3.797 1 97.81 102 LEU A C 1
ATOM 779 O O . LEU A 1 102 ? 2.539 -14.383 4.281 1 97.81 102 LEU A O 1
ATOM 783 N N . LYS A 1 103 ? 3.564 -16.328 3.824 1 97.38 103 LYS A N 1
ATOM 784 C CA . LYS A 1 103 ? 4.754 -16.016 4.609 1 97.38 103 LYS A CA 1
ATOM 785 C C . LYS A 1 103 ? 5.91 -15.578 3.711 1 97.38 103 LYS A C 1
ATOM 787 O O . LYS A 1 103 ? 6.117 -16.141 2.637 1 97.38 103 LYS A O 1
ATOM 792 N N . GLN A 1 104 ? 6.598 -14.578 4.215 1 96.94 104 GLN A N 1
ATOM 793 C CA . GLN A 1 104 ? 7.82 -14.164 3.533 1 96.94 104 GLN A CA 1
ATOM 794 C C . GLN A 1 104 ? 9.016 -14.984 3.992 1 96.94 104 GLN A C 1
ATOM 796 O O . GLN A 1 104 ? 9.281 -15.102 5.191 1 96.94 104 GLN A O 1
ATOM 801 N N . MET A 1 105 ? 9.781 -15.547 3.057 1 97.06 105 MET A N 1
ATOM 802 C CA . MET A 1 105 ? 10.938 -16.391 3.35 1 97.06 105 MET A CA 1
ATOM 803 C C . MET A 1 105 ? 12.219 -15.773 2.805 1 97.06 105 MET A C 1
ATOM 805 O O . MET A 1 105 ? 12.195 -15.086 1.784 1 97.06 105 MET A O 1
ATOM 809 N N . ASP A 1 106 ? 13.289 -16.078 3.504 1 96.31 106 ASP A N 1
ATOM 810 C CA . ASP A 1 106 ? 14.586 -15.594 3.029 1 96.31 106 ASP A CA 1
ATOM 811 C C . ASP A 1 106 ? 15.328 -16.688 2.271 1 96.31 106 ASP A C 1
ATOM 813 O O . ASP A 1 106 ? 15.336 -17.844 2.695 1 96.31 106 ASP A O 1
ATOM 817 N N . LEU A 1 107 ? 15.797 -16.25 1.186 1 94.5 107 LEU A N 1
ATOM 818 C CA . LEU A 1 107 ? 16.719 -17.125 0.471 1 94.5 107 LEU A CA 1
ATOM 819 C C . LEU A 1 107 ? 18.125 -17.016 1.026 1 94.5 107 LEU A C 1
ATOM 821 O O . LEU A 1 107 ? 18.859 -16.062 0.693 1 94.5 107 LEU A O 1
ATOM 825 N N . LYS A 1 108 ? 18.547 -17.906 1.806 1 88 108 LYS A N 1
ATOM 826 C CA . LYS A 1 108 ? 19.844 -17.844 2.484 1 88 108 LYS A CA 1
ATOM 827 C C . LYS A 1 108 ? 20.984 -17.734 1.479 1 88 108 LYS A C 1
ATOM 829 O O . LYS A 1 108 ? 21.016 -18.438 0.478 1 88 108 LYS A O 1
ATOM 834 N N . GLY A 1 109 ? 21.891 -16.859 1.762 1 89.31 109 GLY A N 1
ATOM 835 C CA . GLY A 1 109 ? 23.062 -16.703 0.919 1 89.31 109 GLY A CA 1
ATOM 836 C C . GLY A 1 109 ? 22.922 -15.578 -0.093 1 89.31 109 GLY A C 1
ATOM 837 O O . GLY A 1 109 ? 23.922 -14.938 -0.465 1 89.31 109 GLY A O 1
ATOM 838 N N . TRP A 1 110 ? 21.781 -15.195 -0.611 1 90.19 110 TRP A N 1
ATOM 839 C CA . TRP A 1 110 ? 21.578 -14.234 -1.693 1 90.19 110 TRP A CA 1
ATOM 840 C C . TRP A 1 110 ? 21.016 -12.922 -1.164 1 90.19 110 TRP A C 1
ATOM 842 O O . TRP A 1 110 ? 21.125 -11.883 -1.822 1 90.19 110 TRP A O 1
ATOM 852 N N . GLY A 1 111 ? 20.281 -13.023 -0.075 1 91.81 111 GLY A N 1
ATOM 853 C CA . GLY A 1 111 ? 19.609 -11.844 0.448 1 91.81 111 GLY A CA 1
ATOM 854 C C . GLY A 1 111 ? 18.281 -11.562 -0.235 1 91.81 111 GLY A C 1
ATOM 855 O O . GLY A 1 111 ? 17.781 -10.43 -0.198 1 91.81 111 GLY A O 1
ATOM 856 N N . TYR A 1 112 ? 17.703 -12.547 -1.01 1 95 112 TYR A N 1
ATOM 857 C CA . TYR A 1 112 ? 16.422 -12.43 -1.681 1 95 112 TYR A CA 1
ATOM 858 C C . TYR A 1 112 ? 15.305 -13.039 -0.837 1 95 112 TYR A C 1
ATOM 860 O O . TYR A 1 112 ? 15.57 -13.836 0.064 1 95 112 TYR A O 1
ATOM 868 N N . THR A 1 113 ? 14.156 -12.539 -1.106 1 96.88 113 THR A N 1
ATOM 869 C CA . THR A 1 113 ? 13.016 -13.109 -0.398 1 96.88 113 THR A CA 1
ATOM 870 C C . THR A 1 113 ? 12.023 -13.734 -1.379 1 96.88 113 THR A C 1
ATOM 872 O O . THR A 1 113 ? 12.078 -13.453 -2.578 1 96.88 113 THR A O 1
ATOM 875 N N . TYR A 1 114 ? 11.266 -14.672 -0.938 1 97.88 114 TYR A N 1
ATOM 876 C CA . TYR A 1 114 ? 10.125 -15.242 -1.645 1 97.88 114 TYR A CA 1
ATOM 877 C C . TYR A 1 114 ? 8.961 -15.492 -0.691 1 97.88 114 TYR A C 1
ATOM 879 O O . TYR A 1 114 ? 9.094 -15.312 0.521 1 97.88 114 TYR A O 1
ATOM 887 N N . TRP A 1 115 ? 7.785 -15.844 -1.229 1 98.31 115 TRP A N 1
ATOM 888 C CA . TRP A 1 115 ? 6.59 -16.016 -0.412 1 98.31 115 TRP A CA 1
ATOM 889 C C . TRP A 1 115 ? 6.047 -17.438 -0.533 1 98.31 115 TRP A C 1
ATOM 891 O O . TRP A 1 115 ? 6.117 -18.047 -1.604 1 98.31 115 TRP A O 1
ATOM 901 N N . GLU A 1 116 ? 5.516 -17.875 0.607 1 98.5 116 GLU A N 1
ATOM 902 C CA . GLU A 1 116 ? 5.023 -19.25 0.598 1 98.5 116 GLU A CA 1
ATOM 903 C C . GLU A 1 116 ? 3.752 -19.375 1.432 1 98.5 116 GLU A C 1
ATOM 905 O O . GLU A 1 116 ? 3.654 -18.812 2.521 1 98.5 116 GLU A O 1
ATOM 910 N N . LEU A 1 117 ? 2.805 -20.016 0.861 1 98.5 117 LEU A N 1
ATOM 911 C CA . LEU A 1 117 ? 1.621 -20.5 1.56 1 98.5 117 LEU A CA 1
ATOM 912 C C . LEU A 1 117 ? 1.579 -22.016 1.562 1 98.5 117 LEU A C 1
ATOM 914 O O . LEU A 1 117 ? 1.416 -22.641 0.509 1 98.5 117 LEU A O 1
ATOM 918 N N . ASP A 1 118 ? 1.641 -22.578 2.732 1 97 118 ASP A N 1
ATOM 919 C CA . ASP A 1 118 ? 1.754 -24.031 2.822 1 97 118 ASP A CA 1
ATOM 920 C C . ASP A 1 118 ? 0.393 -24.703 2.648 1 97 118 ASP A C 1
ATOM 922 O O . ASP A 1 118 ? 0.295 -25.781 2.051 1 97 118 ASP A O 1
ATOM 926 N N . GLU A 1 119 ? -0.562 -24.062 3.273 1 96.38 119 GLU A N 1
ATOM 927 C CA . GLU A 1 119 ? -1.896 -24.641 3.229 1 96.38 119 GLU A CA 1
ATOM 928 C C . GLU A 1 119 ? -2.973 -23.562 3.127 1 96.38 119 GLU A C 1
ATOM 930 O O . GLU A 1 119 ? -2.805 -22.469 3.646 1 96.38 119 GLU A O 1
ATOM 935 N N . ILE A 1 120 ? -4.035 -24 2.402 1 96.75 120 ILE A N 1
ATOM 936 C CA . ILE A 1 120 ? -5.199 -23.125 2.25 1 96.75 120 ILE A CA 1
ATOM 937 C C . ILE A 1 120 ? -6.473 -23.906 2.57 1 96.75 120 ILE A C 1
ATOM 939 O O . ILE A 1 120 ? -6.566 -25.094 2.27 1 96.75 120 ILE A O 1
ATOM 943 N N . GLY A 1 121 ? -7.406 -23.297 3.295 1 95.38 121 GLY A N 1
ATOM 944 C CA . GLY A 1 121 ? -8.656 -23.938 3.668 1 95.38 121 GLY A CA 1
ATOM 945 C C . GLY A 1 121 ? -9.773 -22.953 3.965 1 95.38 121 GLY A C 1
ATOM 946 O O . GLY A 1 121 ? -9.594 -21.75 3.836 1 95.38 121 GLY A O 1
ATOM 947 N N . PRO A 1 122 ? -10.922 -23.609 4.246 1 93.62 122 PRO A N 1
ATOM 948 C CA . PRO A 1 122 ? -12.047 -22.719 4.555 1 93.62 122 PRO A CA 1
ATOM 949 C C . PRO A 1 122 ? -11.758 -21.797 5.734 1 93.62 122 PRO A C 1
ATOM 951 O O . PRO A 1 122 ? -11.133 -22.219 6.715 1 93.62 122 PRO A O 1
ATOM 954 N N . GLY A 1 123 ? -12.133 -20.516 5.465 1 93.94 123 GLY A N 1
ATOM 955 C CA . GLY A 1 123 ? -11.977 -19.531 6.512 1 93.94 123 GLY A CA 1
ATOM 956 C C . GLY A 1 123 ? -13.297 -19.078 7.117 1 93.94 123 GLY A C 1
ATOM 957 O O . GLY A 1 123 ? -14.281 -19.828 7.082 1 93.94 123 GLY A O 1
ATOM 958 N N . ARG A 1 124 ? -13.219 -17.891 7.746 1 91.62 124 ARG A N 1
ATOM 959 C CA . ARG A 1 124 ? -14.398 -17.328 8.398 1 91.62 124 ARG A CA 1
ATOM 960 C C . ARG A 1 124 ? -15.5 -17.047 7.379 1 91.62 124 ARG A C 1
ATOM 962 O O . ARG A 1 124 ? -15.227 -16.516 6.297 1 91.62 124 ARG A O 1
ATOM 969 N N . SER A 1 125 ? -16.719 -17.5 7.688 1 91.5 125 SER A N 1
ATOM 970 C CA . SER A 1 125 ? -17.906 -17.219 6.871 1 91.5 125 SER A CA 1
ATOM 971 C C . SER A 1 125 ? -19.094 -16.844 7.742 1 91.5 125 SER A C 1
ATOM 973 O O . SER A 1 125 ? -19.203 -17.297 8.891 1 91.5 125 SER A O 1
ATOM 975 N N . THR A 1 126 ? -19.922 -15.867 7.125 1 94.81 126 THR A N 1
ATOM 976 C CA . THR A 1 126 ? -21.188 -15.602 7.812 1 94.81 126 THR A CA 1
ATOM 977 C C . THR A 1 126 ? -22.125 -16.812 7.727 1 94.81 126 THR A C 1
ATOM 979 O O . THR A 1 126 ? -21.859 -17.734 6.961 1 94.81 126 THR A O 1
ATOM 982 N N . MET A 1 127 ? -23.172 -16.828 8.617 1 91.19 127 MET A N 1
ATOM 983 C CA . MET A 1 127 ? -24.047 -18.016 8.688 1 91.19 127 MET A CA 1
ATOM 984 C C . MET A 1 127 ? -25.5 -17.625 8.5 1 91.19 127 MET A C 1
ATOM 986 O O . MET A 1 127 ? -26.359 -17.969 9.32 1 91.19 127 MET A O 1
ATOM 990 N N . MET A 1 128 ? -25.719 -16.906 7.457 1 91.69 128 MET A N 1
ATOM 991 C CA . MET A 1 128 ? -27.094 -16.594 7.121 1 91.69 128 MET A CA 1
ATOM 992 C C . MET A 1 128 ? -27.719 -17.688 6.262 1 91.69 128 MET A C 1
ATOM 994 O O . MET A 1 128 ? -27.062 -18.25 5.387 1 91.69 128 MET A O 1
ATOM 998 N N . ALA A 1 129 ? -29.047 -18.062 6.578 1 89.19 129 ALA A N 1
ATOM 999 C CA . ALA A 1 129 ? -29.797 -19.031 5.77 1 89.19 129 ALA A CA 1
ATOM 1000 C C . ALA A 1 129 ? -30.125 -18.453 4.395 1 89.19 129 ALA A C 1
ATOM 1002 O O . ALA A 1 129 ? -30.781 -17.422 4.293 1 89.19 129 ALA A O 1
ATOM 1003 N N . CYS A 1 130 ? -29.578 -19.078 3.336 1 87.56 130 CYS A N 1
ATOM 1004 C CA . CYS A 1 130 ? -29.734 -18.578 1.976 1 87.56 130 CYS A CA 1
ATOM 1005 C C . CYS A 1 130 ? -30.75 -19.391 1.201 1 87.56 130 CYS A C 1
ATOM 1007 O O . CYS A 1 130 ? -30.5 -19.812 0.074 1 87.56 130 CYS A O 1
ATOM 1009 N N . PHE A 1 131 ? -31.953 -19.719 1.711 1 83.38 131 PHE A N 1
ATOM 1010 C CA . PHE A 1 131 ? -32.938 -20.625 1.144 1 83.38 131 PHE A CA 1
ATOM 1011 C C . PHE A 1 131 ? -33.156 -20.328 -0.336 1 83.38 131 PHE A C 1
ATOM 1013 O O . PHE A 1 131 ? -33.188 -21.25 -1.157 1 83.38 131 PHE A O 1
ATOM 1020 N N . ASP A 1 132 ? -33.469 -19.188 -0.795 1 78.94 132 ASP A N 1
ATOM 1021 C CA . ASP A 1 132 ? -33.875 -18.938 -2.17 1 78.94 132 ASP A CA 1
ATOM 1022 C C . ASP A 1 132 ? -32.812 -18.156 -2.934 1 78.94 132 ASP A C 1
ATOM 1024 O O . ASP A 1 132 ? -33.094 -17.516 -3.939 1 78.94 132 ASP A O 1
ATOM 1028 N N . LYS A 1 133 ? -31.641 -18.328 -2.457 1 84.25 133 LYS A N 1
ATOM 1029 C CA . LYS A 1 133 ? -30.656 -17.531 -3.195 1 84.25 133 LYS A CA 1
ATOM 1030 C C . LYS A 1 133 ? -29.672 -18.438 -3.939 1 84.25 133 LYS A C 1
ATOM 1032 O O . LYS A 1 133 ? -29.141 -19.391 -3.363 1 84.25 133 LYS A O 1
ATOM 1037 N N . ALA A 1 134 ? -29.516 -18.281 -5.223 1 91.31 134 ALA A N 1
ATOM 1038 C CA . ALA A 1 134 ? -28.609 -19.047 -6.066 1 91.31 134 ALA A CA 1
ATOM 1039 C C . ALA A 1 134 ? -27.141 -18.766 -5.711 1 91.31 134 ALA A C 1
ATOM 1041 O O . ALA A 1 134 ? -26.797 -17.641 -5.34 1 91.31 134 ALA A O 1
ATOM 1042 N N . LYS A 1 135 ? -26.422 -19.875 -5.816 1 93.44 135 LYS A N 1
ATOM 1043 C CA . LYS A 1 135 ? -24.969 -19.688 -5.656 1 93.44 135 LYS A CA 1
ATOM 1044 C C . LYS A 1 135 ? -24.375 -19 -6.871 1 93.44 135 LYS A C 1
ATOM 1046 O O . LYS A 1 135 ? -24.938 -19.031 -7.965 1 93.44 135 LYS A O 1
ATOM 1051 N N . HIS A 1 136 ? -23.219 -18.234 -6.656 1 95.31 136 HIS A N 1
ATOM 1052 C CA . HIS A 1 136 ? -22.484 -17.594 -7.742 1 95.31 136 HIS A CA 1
ATOM 1053 C C . HIS A 1 136 ? -20.969 -17.812 -7.59 1 95.31 136 HIS A C 1
ATOM 1055 O O . HIS A 1 136 ? -20.5 -18.141 -6.504 1 95.31 136 HIS A O 1
ATOM 1061 N N . GLU A 1 137 ? -20.266 -17.609 -8.727 1 96.5 137 GLU A N 1
ATOM 1062 C CA . GLU A 1 137 ? -18.812 -17.75 -8.719 1 96.5 137 GLU A CA 1
ATOM 1063 C C . GLU A 1 137 ? -18.141 -16.531 -8.109 1 96.5 137 GLU A C 1
ATOM 1065 O O . GLU A 1 137 ? -18.516 -15.398 -8.391 1 96.5 137 GLU A O 1
ATOM 1070 N N . GLU A 1 138 ? -17.125 -16.812 -7.195 1 96.81 138 GLU A N 1
ATOM 1071 C CA . GLU A 1 138 ? -16.406 -15.719 -6.547 1 96.81 138 GLU A CA 1
ATOM 1072 C C . GLU A 1 138 ? -14.961 -16.109 -6.25 1 96.81 138 GLU A C 1
ATOM 1074 O O . GLU A 1 138 ? -14.688 -17.25 -5.863 1 96.81 138 GLU A O 1
ATOM 1079 N N . PHE A 1 139 ? -14.125 -15.18 -6.461 1 97.75 139 PHE A N 1
ATOM 1080 C CA . PHE A 1 139 ? -12.773 -15.359 -5.957 1 97.75 139 PHE A CA 1
ATOM 1081 C C . PHE A 1 139 ? -12.711 -15.109 -4.457 1 97.75 139 PHE A C 1
ATOM 1083 O O . PHE A 1 139 ? -12.742 -13.953 -4.016 1 97.75 139 PHE A O 1
ATOM 1090 N N . VAL A 1 140 ? -12.602 -16.219 -3.715 1 98 140 VAL A N 1
ATOM 1091 C CA . VAL A 1 140 ? -12.492 -16.125 -2.262 1 98 140 VAL A CA 1
ATOM 1092 C C . VAL A 1 140 ? -11.023 -16.125 -1.85 1 98 140 VAL A C 1
ATOM 1094 O O . VAL A 1 140 ? -10.25 -16.984 -2.268 1 98 140 VAL A O 1
ATOM 1097 N N . ARG A 1 141 ? -10.625 -15.109 -1.054 1 97.69 141 ARG A N 1
ATOM 1098 C CA . ARG A 1 141 ? -9.195 -14.93 -0.812 1 97.69 141 ARG A CA 1
ATOM 1099 C C . ARG A 1 141 ? -8.859 -15.141 0.661 1 97.69 141 ARG A C 1
ATOM 1101 O O . ARG A 1 141 ? -9.742 -15.086 1.519 1 97.69 141 ARG A O 1
ATOM 1108 N N . ILE A 1 142 ? -7.625 -15.422 0.917 1 97.88 142 ILE A N 1
ATOM 1109 C CA . ILE A 1 142 ? -7.133 -15.422 2.289 1 97.88 142 ILE A CA 1
ATOM 1110 C C . ILE A 1 142 ? -7.102 -14 2.832 1 97.88 142 ILE A C 1
ATOM 1112 O O . ILE A 1 142 ? -7.191 -13.031 2.068 1 97.88 142 ILE A O 1
ATOM 1116 N N . SER A 1 143 ? -6.996 -13.992 4.125 1 94.88 143 SER A N 1
ATOM 1117 C CA . SER A 1 143 ? -6.914 -12.664 4.738 1 94.88 143 SER A CA 1
ATOM 1118 C C . SER A 1 143 ? -5.547 -12.031 4.508 1 94.88 143 SER A C 1
ATOM 1120 O O . SER A 1 143 ? -4.598 -12.711 4.113 1 94.88 143 SER A O 1
ATOM 1122 N N . GLY A 1 144 ? -5.562 -10.727 4.652 1 93.12 144 GLY A N 1
ATOM 1123 C CA . GLY A 1 144 ? -4.305 -10.008 4.535 1 93.12 144 GLY A CA 1
ATOM 1124 C C . GLY A 1 144 ? -4.199 -9.203 3.25 1 93.12 144 GLY A C 1
ATOM 1125 O O . GLY A 1 144 ? -4.934 -9.453 2.293 1 93.12 144 GLY A O 1
ATOM 1126 N N . GLU A 1 145 ? -3.412 -8.211 3.289 1 94.75 145 GLU A N 1
ATOM 1127 C CA . GLU A 1 145 ? -3.072 -7.395 2.129 1 94.75 145 GLU A CA 1
ATOM 1128 C C . GLU A 1 145 ? -1.582 -7.48 1.811 1 94.75 145 GLU A C 1
ATOM 1130 O O . GLU A 1 145 ? -0.742 -7.297 2.693 1 94.75 145 GLU A O 1
ATOM 1135 N N . TYR A 1 146 ? -1.373 -7.785 0.517 1 96.81 146 TYR A N 1
ATOM 1136 C CA . TYR A 1 146 ? 0.013 -7.941 0.091 1 96.81 146 TYR A CA 1
ATOM 1137 C C . TYR A 1 146 ? 0.343 -6.992 -1.056 1 96.81 146 TYR A C 1
ATOM 1139 O O . TYR A 1 146 ? 0.008 -7.266 -2.211 1 96.81 146 TYR A O 1
ATOM 1147 N N . LYS A 1 147 ? 0.925 -5.914 -0.694 1 96.81 147 LYS A N 1
ATOM 1148 C CA . LYS A 1 147 ? 1.439 -4.941 -1.654 1 96.81 147 LYS A CA 1
ATOM 1149 C C . LYS A 1 147 ? 2.965 -4.883 -1.615 1 96.81 147 LYS A C 1
ATOM 1151 O O . LYS A 1 147 ? 3.549 -4.434 -0.627 1 96.81 147 LYS A O 1
ATOM 1156 N N . LEU A 1 148 ? 3.533 -5.238 -2.723 1 96.62 148 LEU A N 1
ATOM 1157 C CA . LEU A 1 148 ? 4.977 -5.426 -2.799 1 96.62 148 LEU A CA 1
ATOM 1158 C C . LEU A 1 148 ? 5.617 -4.367 -3.688 1 96.62 148 LEU A C 1
ATOM 1160 O O . LEU A 1 148 ? 5.02 -3.928 -4.672 1 96.62 148 LEU A O 1
ATOM 1164 N N . ARG A 1 149 ? 6.848 -4.055 -3.307 1 96.75 149 ARG A N 1
ATOM 1165 C CA . ARG A 1 149 ? 7.582 -3.086 -4.113 1 96.75 149 ARG A CA 1
ATOM 1166 C C . ARG A 1 149 ? 7.816 -3.615 -5.527 1 96.75 149 ARG A C 1
ATOM 1168 O O . ARG A 1 149 ? 8.102 -4.801 -5.711 1 96.75 149 ARG A O 1
ATOM 1175 N N . TYR A 1 150 ? 7.66 -2.711 -6.465 1 97.81 150 TYR A N 1
ATOM 1176 C CA . TYR A 1 150 ? 7.992 -3.031 -7.852 1 97.81 150 TYR A CA 1
ATOM 1177 C C . TYR A 1 150 ? 9.492 -3.207 -8.023 1 97.81 150 TYR A C 1
ATOM 1179 O O . TYR A 1 150 ? 10.273 -2.312 -7.691 1 97.81 150 TYR A O 1
ATOM 1187 N N . ASN A 1 151 ? 9.844 -4.316 -8.578 1 97.19 151 ASN A N 1
ATOM 1188 C CA . ASN A 1 151 ? 11.25 -4.617 -8.828 1 97.19 151 ASN A CA 1
ATOM 1189 C C . ASN A 1 151 ? 11.43 -5.441 -10.102 1 97.19 151 ASN A C 1
ATOM 1191 O O . ASN A 1 151 ? 11.078 -6.621 -10.141 1 97.19 151 ASN A O 1
ATOM 1195 N N . SER A 1 152 ? 12.039 -4.777 -11.078 1 96.94 152 SER A N 1
ATOM 1196 C CA . SER A 1 152 ? 12.18 -5.457 -12.359 1 96.94 152 SER A CA 1
ATOM 1197 C C . SER A 1 152 ? 13.422 -6.344 -12.383 1 96.94 152 SER A C 1
ATOM 1199 O O . SER A 1 152 ? 13.578 -7.18 -13.273 1 96.94 152 SER A O 1
ATOM 1201 N N . LYS A 1 153 ? 14.297 -6.156 -11.422 1 95.81 153 LYS A N 1
ATOM 1202 C CA . LYS A 1 153 ? 15.586 -6.844 -11.438 1 95.81 153 LYS A CA 1
ATOM 1203 C C . LYS A 1 153 ? 15.469 -8.25 -10.859 1 95.81 153 LYS A C 1
ATOM 1205 O O . LYS A 1 153 ? 16.328 -9.102 -11.094 1 95.81 153 LYS A O 1
ATOM 1210 N N . LEU A 1 154 ? 14.523 -8.422 -9.969 1 95.81 154 LEU A N 1
ATOM 1211 C CA . LEU A 1 154 ? 14.305 -9.719 -9.328 1 95.81 154 LEU A CA 1
ATOM 1212 C C . LEU A 1 154 ? 12.859 -10.164 -9.484 1 95.81 154 LEU A C 1
ATOM 1214 O O . LEU A 1 154 ? 11.938 -9.43 -9.125 1 95.81 154 LEU A O 1
ATOM 1218 N N . PRO A 1 155 ? 12.688 -11.445 -10.039 1 97.31 155 PRO A N 1
ATOM 1219 C CA . PRO A 1 155 ? 11.312 -11.93 -10.125 1 97.31 155 PRO A CA 1
ATOM 1220 C C . PRO A 1 155 ? 10.68 -12.156 -8.758 1 97.31 155 PRO A C 1
ATOM 1222 O O . PRO A 1 155 ? 11.375 -12.469 -7.789 1 97.31 155 PRO A O 1
ATOM 1225 N N . MET A 1 156 ? 9.383 -11.961 -8.758 1 98.19 156 MET A N 1
ATOM 1226 C CA . MET A 1 156 ? 8.625 -12.344 -7.57 1 98.19 156 MET A CA 1
ATOM 1227 C C . MET A 1 156 ? 8.281 -13.828 -7.602 1 98.19 156 MET A C 1
ATOM 1229 O O . MET A 1 156 ? 7.641 -14.297 -8.547 1 98.19 156 MET A O 1
ATOM 1233 N N . VAL A 1 157 ? 8.734 -14.516 -6.523 1 98.31 157 VAL A N 1
ATOM 1234 C CA . VAL A 1 157 ? 8.523 -15.961 -6.5 1 98.31 157 VAL A CA 1
ATOM 1235 C C . VAL A 1 157 ? 7.598 -16.328 -5.34 1 98.31 157 VAL A C 1
ATOM 1237 O O . VAL A 1 157 ? 7.859 -15.961 -4.191 1 98.31 157 VAL A O 1
ATOM 1240 N N . ILE A 1 158 ? 6.523 -17.047 -5.676 1 98.75 158 ILE A N 1
ATOM 1241 C CA . ILE A 1 158 ? 5.492 -17.391 -4.699 1 98.75 158 ILE A CA 1
ATOM 1242 C C . ILE A 1 158 ? 5.156 -18.875 -4.805 1 98.75 158 ILE A C 1
ATOM 1244 O O . ILE A 1 158 ? 4.91 -19.375 -5.902 1 98.75 158 ILE A O 1
ATOM 1248 N N . TYR A 1 159 ? 5.176 -19.531 -3.68 1 98.75 159 TYR A N 1
ATOM 1249 C CA . TYR A 1 159 ? 4.812 -20.953 -3.633 1 98.75 159 TYR A CA 1
ATOM 1250 C C . TYR A 1 159 ? 3.432 -21.141 -3.018 1 98.75 159 TYR A C 1
ATOM 1252 O O . TYR A 1 159 ? 3.184 -20.703 -1.889 1 98.75 159 TYR A O 1
ATOM 1260 N N . LEU A 1 160 ? 2.592 -21.781 -3.789 1 98.81 160 LEU A N 1
ATOM 1261 C CA . LEU A 1 160 ? 1.218 -22 -3.348 1 98.81 160 LEU A CA 1
ATOM 1262 C C . LEU A 1 160 ? 0.82 -23.469 -3.512 1 98.81 160 LEU A C 1
ATOM 1264 O O . LEU A 1 160 ? 1.323 -24.156 -4.402 1 98.81 160 LEU A O 1
ATOM 1268 N N . PRO A 1 161 ? -0.112 -23.875 -2.637 1 98.38 161 PRO A N 1
ATOM 1269 C CA . PRO A 1 161 ? -0.673 -25.203 -2.918 1 98.38 161 PRO A CA 1
ATOM 1270 C C . PRO A 1 161 ? -1.369 -25.266 -4.277 1 98.38 161 PRO A C 1
ATOM 1272 O O . PRO A 1 161 ? -1.86 -24.25 -4.773 1 98.38 161 PRO A O 1
ATOM 1275 N N . LYS A 1 162 ? -1.482 -26.484 -4.836 1 97 162 LYS A N 1
ATOM 1276 C CA . LYS A 1 162 ? -2.023 -26.703 -6.176 1 97 162 LYS A CA 1
ATOM 1277 C C . LYS A 1 162 ? -3.453 -26.172 -6.285 1 97 162 LYS A C 1
ATOM 1279 O O . LYS A 1 162 ? -3.889 -25.766 -7.359 1 97 162 LYS A O 1
ATOM 1284 N N . ASP A 1 163 ? -4.121 -26.125 -5.238 1 96.38 163 ASP A N 1
ATOM 1285 C CA . ASP A 1 163 ? -5.527 -25.75 -5.285 1 96.38 163 ASP A CA 1
ATOM 1286 C C . ASP A 1 163 ? -5.703 -24.25 -5.039 1 96.38 163 ASP A C 1
ATOM 1288 O O . ASP A 1 163 ? -6.828 -23.75 -5.023 1 96.38 163 ASP A O 1
ATOM 1292 N N . ALA A 1 164 ? -4.625 -23.578 -4.906 1 98.19 164 ALA A N 1
ATOM 1293 C CA . ALA A 1 164 ? -4.676 -22.125 -4.73 1 98.19 164 ALA A CA 1
ATOM 1294 C C . ALA A 1 164 ? -4.457 -21.406 -6.055 1 98.19 164 ALA A C 1
ATOM 1296 O O . ALA A 1 164 ? -3.82 -21.938 -6.965 1 98.19 164 ALA A O 1
ATOM 1297 N N . GLU A 1 165 ? -5.035 -20.203 -6.145 1 98.25 165 GLU A N 1
ATOM 1298 C CA . GLU A 1 165 ? -4.848 -19.297 -7.281 1 98.25 165 GLU A CA 1
ATOM 1299 C C . GLU A 1 165 ? -4.148 -18.016 -6.855 1 98.25 165 GLU A C 1
ATOM 1301 O O . GLU A 1 165 ? -4.348 -17.531 -5.738 1 98.25 165 GLU A O 1
ATOM 1306 N N . LEU A 1 166 ? -3.322 -17.547 -7.773 1 98.75 166 LEU A N 1
ATOM 1307 C CA . LEU A 1 166 ? -2.637 -16.281 -7.578 1 98.75 166 LEU A CA 1
ATOM 1308 C C . LEU A 1 166 ? -3.146 -15.234 -8.562 1 98.75 166 LEU A C 1
ATOM 1310 O O . LEU A 1 166 ? -3.15 -15.461 -9.773 1 98.75 166 LEU A O 1
ATOM 1314 N N . ARG A 1 167 ? -3.59 -14.102 -8.047 1 98.38 167 ARG A N 1
ATOM 1315 C CA . ARG A 1 167 ? -3.83 -12.977 -8.938 1 98.38 167 ARG A CA 1
ATOM 1316 C C . ARG A 1 167 ? -3.059 -11.734 -8.492 1 98.38 167 ARG A C 1
ATOM 1318 O O . ARG A 1 167 ? -2.607 -11.664 -7.344 1 98.38 167 ARG A O 1
ATOM 1325 N N . TYR A 1 168 ? -2.795 -10.914 -9.453 1 98.5 168 TYR A N 1
ATOM 1326 C CA . TYR A 1 168 ? -1.922 -9.773 -9.203 1 98.5 168 TYR A CA 1
ATOM 1327 C C . TYR A 1 168 ? -2.346 -8.57 -10.031 1 98.5 168 TYR A C 1
ATOM 1329 O O . TYR A 1 168 ? -2.98 -8.719 -11.078 1 98.5 168 TYR A O 1
ATOM 1337 N N . ARG A 1 169 ? -2.035 -7.426 -9.562 1 97.75 169 ARG A N 1
ATOM 1338 C CA . ARG A 1 169 ? -2.162 -6.199 -10.336 1 97.75 169 ARG A CA 1
ATOM 1339 C C . ARG A 1 169 ? -1.09 -5.188 -9.945 1 97.75 169 ARG A C 1
ATOM 1341 O O . ARG A 1 169 ? -0.438 -5.34 -8.906 1 97.75 169 ARG A O 1
ATOM 1348 N N . VAL A 1 170 ? -0.977 -4.184 -10.812 1 97.62 170 VAL A N 1
ATOM 1349 C CA . VAL A 1 170 ? 0.033 -3.152 -10.602 1 97.62 170 VAL A CA 1
ATOM 1350 C C . VAL A 1 170 ? -0.641 -1.849 -10.18 1 97.62 170 VAL A C 1
ATOM 1352 O O . VAL A 1 170 ? -1.667 -1.463 -10.742 1 97.62 170 VAL A O 1
ATOM 1355 N N . TRP A 1 171 ? -0.072 -1.234 -9.125 1 96.81 171 TRP A N 1
ATOM 1356 C CA . TRP A 1 171 ? -0.455 0.103 -8.688 1 96.81 171 TRP A CA 1
ATOM 1357 C C . TRP A 1 171 ? 0.564 1.141 -9.141 1 96.81 171 TRP A C 1
ATOM 1359 O O . TRP A 1 171 ? 1.75 0.834 -9.289 1 96.81 171 TRP A O 1
ATOM 1369 N N . ARG A 1 172 ? 0.074 2.352 -9.336 1 95.25 172 ARG A N 1
ATOM 1370 C CA . ARG A 1 172 ? 0.962 3.457 -9.68 1 95.25 172 ARG A CA 1
ATOM 1371 C C . ARG A 1 172 ? 0.596 4.719 -8.906 1 95.25 172 ARG A C 1
ATOM 1373 O O . ARG A 1 172 ? -0.585 5.012 -8.711 1 95.25 172 ARG A O 1
ATOM 1380 N N . ALA A 1 173 ? 1.624 5.473 -8.547 1 95.19 173 ALA A N 1
ATOM 1381 C CA . ALA A 1 173 ? 1.363 6.793 -7.98 1 95.19 173 ALA A CA 1
ATOM 1382 C C . ALA A 1 173 ? 0.674 7.695 -9 1 95.19 173 ALA A C 1
ATOM 1384 O O . ALA A 1 173 ? 1.214 7.949 -10.078 1 95.19 173 ALA A O 1
ATOM 1385 N N . GLU A 1 174 ? -0.484 8.062 -8.625 1 93.38 174 GLU A N 1
ATOM 1386 C CA . GLU A 1 174 ? -1.302 8.891 -9.508 1 93.38 174 GLU A CA 1
ATOM 1387 C C . GLU A 1 174 ? -0.918 10.359 -9.391 1 93.38 174 GLU A C 1
ATOM 1389 O O . GLU A 1 174 ? -1.002 11.109 -10.375 1 93.38 174 GLU A O 1
ATOM 1394 N N . THR A 1 175 ? -0.539 10.805 -8.242 1 94.62 175 THR A N 1
ATOM 1395 C CA . THR A 1 175 ? -0.131 12.188 -8.008 1 94.62 175 THR A CA 1
ATOM 1396 C C . THR A 1 175 ? 1.269 12.242 -7.406 1 94.62 175 THR A C 1
ATOM 1398 O O . THR A 1 175 ? 1.771 11.234 -6.898 1 94.62 175 THR A O 1
ATOM 1401 N N . VAL A 1 176 ? 1.854 13.406 -7.484 1 94.38 176 VAL A N 1
ATOM 1402 C CA . VAL A 1 176 ? 3.094 13.648 -6.75 1 94.38 176 VAL A CA 1
ATOM 1403 C C . VAL A 1 176 ? 2.783 13.914 -5.281 1 94.38 176 VAL A C 1
ATOM 1405 O O . VAL A 1 176 ? 1.618 14.055 -4.902 1 94.38 176 VAL A O 1
ATOM 1408 N N . PHE A 1 177 ? 3.85 13.977 -4.523 1 96.19 177 PHE A N 1
ATOM 1409 C CA . PHE A 1 177 ? 3.635 14.328 -3.127 1 96.19 177 PHE A CA 1
ATOM 1410 C C . PHE A 1 177 ? 3.221 15.789 -2.994 1 96.19 177 PHE A C 1
ATOM 1412 O O . PHE A 1 177 ? 3.84 16.672 -3.592 1 96.19 177 PHE A O 1
ATOM 1419 N N . ASN A 1 178 ? 2.148 16.016 -2.23 1 96.88 178 ASN A N 1
ATOM 1420 C CA . ASN A 1 178 ? 1.701 17.328 -1.809 1 96.88 178 ASN A CA 1
ATOM 1421 C C . ASN A 1 178 ? 1.825 17.516 -0.299 1 96.88 178 ASN A C 1
ATOM 1423 O O . ASN A 1 178 ? 1.851 16.531 0.447 1 96.88 178 ASN A O 1
ATOM 1427 N N . TYR A 1 179 ? 1.952 18.75 0.107 1 96.62 179 TYR A N 1
ATOM 1428 C CA . TYR A 1 179 ? 2.119 19.016 1.53 1 96.62 179 TYR A CA 1
ATOM 1429 C C . TYR A 1 179 ? 0.838 19.578 2.133 1 96.62 179 TYR A C 1
ATOM 1431 O O . TYR A 1 179 ? 0.143 20.375 1.497 1 96.62 179 TYR A O 1
ATOM 1439 N N . SER A 1 180 ? 0.594 19.078 3.402 1 95.5 180 SER A N 1
ATOM 1440 C CA . SER A 1 180 ? -0.491 19.688 4.16 1 95.5 180 SER A CA 1
ATOM 1441 C C . SER A 1 180 ? -0.044 21 4.805 1 95.5 180 SER A C 1
ATOM 1443 O O . SER A 1 180 ? 0.802 21 5.703 1 95.5 180 SER A O 1
ATOM 1445 N N . LYS A 1 181 ? -0.619 22.109 4.254 1 88.12 181 LYS A N 1
ATOM 1446 C CA . LYS A 1 181 ? -0.268 23.422 4.77 1 88.12 181 LYS A CA 1
ATOM 1447 C C . LYS A 1 181 ? -1.516 24.203 5.164 1 88.12 181 LYS A C 1
ATOM 1449 O O . LYS A 1 181 ? -2.598 23.984 4.617 1 88.12 181 LYS A O 1
ATOM 1454 N N . MET B 1 1 ? -85.625 23.25 -18.125 1 31.16 1 MET B N 1
ATOM 1455 C CA . MET B 1 1 ? -85.125 22.969 -19.453 1 31.16 1 MET B CA 1
ATOM 1456 C C . MET B 1 1 ? -83.562 22.922 -19.406 1 31.16 1 MET B C 1
ATOM 1458 O O . MET B 1 1 ? -82.938 23.938 -19.656 1 31.16 1 MET B O 1
ATOM 1462 N N . LEU B 1 2 ? -83.062 22.312 -18.25 1 32.03 2 LEU B N 1
ATOM 1463 C CA . LEU B 1 2 ? -81.688 22.422 -17.734 1 32.03 2 LEU B CA 1
ATOM 1464 C C . LEU B 1 2 ? -80.688 21.656 -18.594 1 32.03 2 LEU B C 1
ATOM 1466 O O . LEU B 1 2 ? -80.812 20.438 -18.719 1 32.03 2 LEU B O 1
ATOM 1470 N N . LYS B 1 3 ? -80.312 22.422 -19.688 1 33.69 3 LYS B N 1
ATOM 1471 C CA . LYS B 1 3 ? -79.312 21.938 -20.672 1 33.69 3 LYS B CA 1
ATOM 1472 C C . LYS B 1 3 ? -78 21.531 -20 1 33.69 3 LYS B C 1
ATOM 1474 O O . LYS B 1 3 ? -77.438 22.312 -19.219 1 33.69 3 LYS B O 1
ATOM 1479 N N . SER B 1 4 ? -77.688 20.219 -19.656 1 36.28 4 SER B N 1
ATOM 1480 C CA . SER B 1 4 ? -76.625 19.484 -19.062 1 36.28 4 SER B CA 1
ATOM 1481 C C . SER B 1 4 ? -75.312 19.625 -19.891 1 36.28 4 SER B C 1
ATOM 1483 O O . SER B 1 4 ? -75.188 19.047 -20.984 1 36.28 4 SER B O 1
ATOM 1485 N N . GLY B 1 5 ? -74.875 20.875 -20.094 1 28.86 5 GLY B N 1
ATOM 1486 C CA . GLY B 1 5 ? -73.688 20.922 -20.906 1 28.86 5 GLY B CA 1
ATOM 1487 C C . GLY B 1 5 ? -72.5 20.109 -20.328 1 28.86 5 GLY B C 1
ATOM 1488 O O . GLY B 1 5 ? -72.312 20.078 -19.109 1 28.86 5 GLY B O 1
ATOM 1489 N N . LYS B 1 6 ? -72.125 19 -20.969 1 38.78 6 LYS B N 1
ATOM 1490 C CA . LYS B 1 6 ? -71.062 18.062 -20.797 1 38.78 6 LYS B CA 1
ATOM 1491 C C . LYS B 1 6 ? -69.688 18.781 -20.797 1 38.78 6 LYS B C 1
ATOM 1493 O O . LYS B 1 6 ? -69.375 19.516 -21.719 1 38.78 6 LYS B O 1
ATOM 1498 N N . LEU B 1 7 ? -69.25 19.25 -19.578 1 35.81 7 LEU B N 1
ATOM 1499 C CA . LEU B 1 7 ? -67.938 19.844 -19.359 1 35.81 7 LEU B CA 1
ATOM 1500 C C . LEU B 1 7 ? -66.812 18.891 -19.812 1 35.81 7 LEU B C 1
ATOM 1502 O O . LEU B 1 7 ? -66.75 17.766 -19.344 1 35.81 7 LEU B O 1
ATOM 1506 N N . LYS B 1 8 ? -66.438 18.984 -21.141 1 36.56 8 LYS B N 1
ATOM 1507 C CA . LYS B 1 8 ? -65.312 18.234 -21.625 1 36.56 8 LYS B CA 1
ATOM 1508 C C . LYS B 1 8 ? -64 18.609 -20.828 1 36.56 8 LYS B C 1
ATOM 1510 O O . LYS B 1 8 ? -63.656 19.781 -20.781 1 36.56 8 LYS B O 1
ATOM 1515 N N . LEU B 1 9 ? -63.781 17.891 -19.719 1 36.81 9 LEU B N 1
ATOM 1516 C CA . LEU B 1 9 ? -62.531 18 -18.953 1 36.81 9 LEU B CA 1
ATOM 1517 C C . LEU B 1 9 ? -61.312 17.672 -19.812 1 36.81 9 LEU B C 1
ATOM 1519 O O . LEU B 1 9 ? -61.25 16.594 -20.406 1 36.81 9 LEU B O 1
ATOM 1523 N N . ALA B 1 10 ? -60.844 18.672 -20.562 1 36.56 10 ALA B N 1
ATOM 1524 C CA . ALA B 1 10 ? -59.562 18.5 -21.281 1 36.56 10 ALA B CA 1
ATOM 1525 C C . ALA B 1 10 ? -58.438 18.172 -20.312 1 36.56 10 ALA B C 1
ATOM 1527 O O . ALA B 1 10 ? -58.156 18.922 -19.375 1 36.56 10 ALA B O 1
ATOM 1528 N N . LEU B 1 11 ? -58.219 16.875 -20.047 1 36.56 11 LEU B N 1
ATOM 1529 C CA . LEU B 1 11 ? -57.094 16.391 -19.281 1 36.56 11 LEU B CA 1
ATOM 1530 C C . LEU B 1 11 ? -55.781 16.828 -19.922 1 36.56 11 LEU B C 1
ATOM 1532 O O . LEU B 1 11 ? -55.531 16.531 -21.094 1 36.56 11 LEU B O 1
ATOM 1536 N N . ILE B 1 12 ? -55.25 18.016 -19.578 1 37 12 ILE B N 1
ATOM 1537 C CA . ILE B 1 12 ? -53.938 18.422 -20.031 1 37 12 ILE B CA 1
ATOM 1538 C C . ILE B 1 12 ? -52.875 17.469 -19.453 1 37 12 ILE B C 1
ATOM 1540 O O . ILE B 1 12 ? -52.812 17.281 -18.234 1 37 12 ILE B O 1
ATOM 1544 N N . ALA B 1 13 ? -52.5 16.453 -20.234 1 37.78 13 ALA B N 1
ATOM 1545 C CA . ALA B 1 13 ? -51.375 15.594 -19.891 1 37.78 13 ALA B CA 1
ATOM 1546 C C . ALA B 1 13 ? -50.094 16.406 -19.766 1 37.78 13 ALA B C 1
ATOM 1548 O O . ALA B 1 13 ? -49.656 17.047 -20.734 1 37.78 13 ALA B O 1
ATOM 1549 N N . SER B 1 14 ? -49.844 16.984 -18.578 1 41.12 14 SER B N 1
ATOM 1550 C CA . SER B 1 14 ? -48.562 17.625 -18.344 1 41.12 14 SER B CA 1
ATOM 1551 C C . SER B 1 14 ? -47.406 16.641 -18.516 1 41.12 14 SER B C 1
ATOM 1553 O O . SER B 1 14 ? -47.406 15.578 -17.891 1 41.12 14 SER B O 1
ATOM 1555 N N . ALA B 1 15 ? -46.844 16.594 -19.734 1 37.97 15 ALA B N 1
ATOM 1556 C CA . ALA B 1 15 ? -45.594 15.859 -19.906 1 37.97 15 ALA B CA 1
ATOM 1557 C C . ALA B 1 15 ? -44.5 16.406 -18.984 1 37.97 15 ALA B C 1
ATOM 1559 O O . ALA B 1 15 ? -44.094 17.562 -19.125 1 37.97 15 ALA B O 1
ATOM 1560 N N . LEU B 1 16 ? -44.5 15.883 -17.734 1 38.84 16 LEU B N 1
ATOM 1561 C CA . LEU B 1 16 ? -43.344 16.141 -16.906 1 38.84 16 LEU B CA 1
ATOM 1562 C C . LEU B 1 16 ? -42.062 15.609 -17.578 1 38.84 16 LEU B C 1
ATOM 1564 O O . LEU B 1 16 ? -41.969 14.422 -17.875 1 38.84 16 LEU B O 1
ATOM 1568 N N . LEU B 1 17 ? -41.469 16.406 -18.422 1 37.31 17 LEU B N 1
ATOM 1569 C CA . LEU B 1 17 ? -40.125 16.062 -18.844 1 37.31 17 LEU B CA 1
ATOM 1570 C C . LEU B 1 17 ? -39.188 15.93 -17.656 1 37.31 17 LEU B C 1
ATOM 1572 O O . LEU B 1 17 ? -38.969 16.891 -16.906 1 37.31 17 LEU B O 1
ATOM 1576 N N . SER B 1 18 ? -39.188 14.773 -17.156 1 35.12 18 SER B N 1
ATOM 1577 C CA . SER B 1 18 ? -38.156 14.484 -16.172 1 35.12 18 SER B CA 1
ATOM 1578 C C . SER B 1 18 ? -36.75 14.727 -16.734 1 35.12 18 SER B C 1
ATOM 1580 O O . SER B 1 18 ? -36.375 14.133 -17.75 1 35.12 18 SER B O 1
ATOM 1582 N N . ALA B 1 19 ? -36.188 15.93 -16.594 1 35.88 19 ALA B N 1
ATOM 1583 C CA . ALA B 1 19 ? -34.781 16.109 -16.828 1 35.88 19 ALA B CA 1
ATOM 1584 C C . ALA B 1 19 ? -33.969 15.102 -16.016 1 35.88 19 ALA B C 1
ATOM 1586 O O . ALA B 1 19 ? -34 15.094 -14.789 1 35.88 19 ALA B O 1
ATOM 1587 N N . GLN B 1 20 ? -33.75 13.992 -16.562 1 37.06 20 GLN B N 1
ATOM 1588 C CA . GLN B 1 20 ? -32.719 13.156 -15.961 1 37.06 20 GLN B CA 1
ATOM 1589 C C . GLN B 1 20 ? -31.438 13.945 -15.719 1 37.06 20 GLN B C 1
ATOM 1591 O O . GLN B 1 20 ? -30.828 14.461 -16.656 1 37.06 20 GLN B O 1
ATOM 1596 N N . VAL B 1 21 ? -31.391 14.742 -14.648 1 36.5 21 VAL B N 1
ATOM 1597 C CA . VAL B 1 21 ? -30.078 15.242 -14.258 1 36.5 21 VAL B CA 1
ATOM 1598 C C . VAL B 1 21 ? -29.078 14.086 -14.219 1 36.5 21 VAL B C 1
ATOM 1600 O O . VAL B 1 21 ? -29.188 13.195 -13.367 1 36.5 21 VAL B O 1
ATOM 1603 N N . LEU B 1 22 ? -28.688 13.594 -15.383 1 33.91 22 LEU B N 1
ATOM 1604 C CA . LEU B 1 22 ? -27.469 12.805 -15.305 1 33.91 22 LEU B CA 1
ATOM 1605 C C . LEU B 1 22 ? -26.438 13.461 -14.391 1 33.91 22 LEU B C 1
ATOM 1607 O O . LEU B 1 22 ? -26.047 14.609 -14.617 1 33.91 22 LEU B O 1
ATOM 1611 N N . ALA B 1 23 ? -26.609 13.289 -13.164 1 33.59 23 ALA B N 1
ATOM 1612 C CA . ALA B 1 23 ? -25.484 13.672 -12.32 1 33.59 23 ALA B CA 1
ATOM 1613 C C . ALA B 1 23 ? -24.156 13.289 -12.977 1 33.59 23 ALA B C 1
ATOM 1615 O O . ALA B 1 23 ? -23.781 12.117 -12.977 1 33.59 23 ALA B O 1
ATOM 1616 N N . VAL B 1 24 ? -23.828 13.758 -14.086 1 36.81 24 VAL B N 1
ATOM 1617 C CA . VAL B 1 24 ? -22.469 13.539 -14.586 1 36.81 24 VAL B CA 1
ATOM 1618 C C . VAL B 1 24 ? -21.453 13.797 -13.469 1 36.81 24 VAL B C 1
ATOM 1620 O O . VAL B 1 24 ? -21.453 14.867 -12.859 1 36.81 24 VAL B O 1
ATOM 1623 N N . SER B 1 25 ? -21.109 12.797 -12.602 1 37.81 25 SER B N 1
ATOM 1624 C CA . SER B 1 25 ? -20.016 13.031 -11.664 1 37.81 25 SER B CA 1
ATOM 1625 C C . SER B 1 25 ? -18.953 13.945 -12.258 1 37.81 25 SER B C 1
ATOM 1627 O O . SER B 1 25 ? -18.75 13.953 -13.477 1 37.81 25 SER B O 1
ATOM 1629 N N . PRO B 1 26 ? -18.625 15.047 -11.688 1 36 26 PRO B N 1
ATOM 1630 C CA . PRO B 1 26 ? -17.578 15.891 -12.258 1 36 26 PRO B CA 1
ATOM 1631 C C . PRO B 1 26 ? -16.453 15.086 -12.898 1 36 26 PRO B C 1
ATOM 1633 O O . PRO B 1 26 ? -16.172 13.961 -12.469 1 36 26 PRO B O 1
ATOM 1636 N N . PRO B 1 27 ? -16.172 15.242 -14.148 1 33.69 27 PRO B N 1
ATOM 1637 C CA . PRO B 1 27 ? -15.094 14.539 -14.859 1 33.69 27 PRO B CA 1
ATOM 1638 C C . PRO B 1 27 ? -13.875 14.289 -13.984 1 33.69 27 PRO B C 1
ATOM 1640 O O . PRO B 1 27 ? -13.617 15.047 -13.047 1 33.69 27 PRO B O 1
ATOM 1643 N N . HIS B 1 28 ? -13.477 13.078 -13.664 1 40.66 28 HIS B N 1
ATOM 1644 C CA . HIS B 1 28 ? -12.148 12.797 -13.141 1 40.66 28 HIS B CA 1
ATOM 1645 C C . HIS B 1 28 ? -11.125 13.812 -13.656 1 40.66 28 HIS B C 1
ATOM 1647 O O . HIS B 1 28 ? -11.148 14.172 -14.836 1 40.66 28 HIS B O 1
ATOM 1653 N N . PRO B 1 29 ? -10.711 14.773 -12.953 1 38.53 29 PRO B N 1
ATOM 1654 C CA . PRO B 1 29 ? -9.688 15.625 -13.57 1 38.53 29 PRO B CA 1
ATOM 1655 C C . PRO B 1 29 ? -8.734 14.836 -14.469 1 38.53 29 PRO B C 1
ATOM 1657 O O . PRO B 1 29 ? -8.211 13.797 -14.055 1 38.53 29 PRO B O 1
ATOM 1660 N N . GLN B 1 30 ? -8.984 14.562 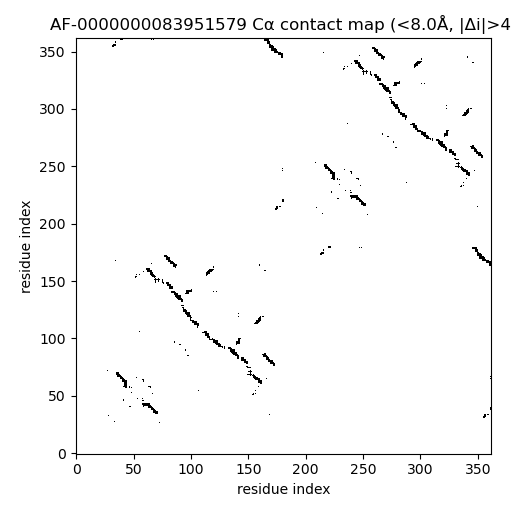-15.586 1 43.56 30 GLN B N 1
ATOM 1661 C CA . GLN B 1 30 ? -8.25 13.875 -16.641 1 43.56 30 GLN B CA 1
ATOM 1662 C C . GLN B 1 30 ? -6.746 14.094 -16.5 1 43.56 30 GLN B C 1
ATOM 1664 O O . GLN B 1 30 ? -5.953 13.461 -17.203 1 43.56 30 GLN B O 1
ATOM 1669 N N . GLY B 1 31 ? -6.262 15.227 -15.766 1 45.16 31 GLY B N 1
ATOM 1670 C CA . GLY B 1 31 ? -4.832 15.469 -15.836 1 45.16 31 GLY B CA 1
ATOM 1671 C C . GLY B 1 31 ? -4.039 14.633 -14.852 1 45.16 31 GLY B C 1
ATOM 1672 O O . GLY B 1 31 ? -4.422 14.508 -13.688 1 45.16 31 GLY B O 1
ATOM 1673 N N . TYR B 1 32 ? -3.205 13.727 -15.328 1 57.31 32 TYR B N 1
ATOM 1674 C CA . TYR B 1 32 ? -2.143 13.07 -14.57 1 57.31 32 TYR B CA 1
ATOM 1675 C C . TYR B 1 32 ? -1.487 14.039 -13.594 1 57.31 32 TYR B C 1
ATOM 1677 O O . TYR B 1 32 ? -1.341 15.227 -13.898 1 57.31 32 TYR B O 1
ATOM 1685 N N . ASN B 1 33 ? -1.413 13.719 -12.32 1 68.38 33 ASN B N 1
ATOM 1686 C CA . ASN B 1 33 ? -0.558 14.367 -11.328 1 68.38 33 ASN B CA 1
ATOM 1687 C C . ASN B 1 33 ? -1.247 15.57 -10.695 1 68.38 33 ASN B C 1
ATOM 1689 O O . ASN B 1 33 ? -0.584 16.531 -10.297 1 68.38 33 ASN B O 1
ATOM 1693 N N . GLN B 1 34 ? -2.559 15.594 -10.859 1 80.62 34 GLN B N 1
ATOM 1694 C CA . GLN B 1 34 ? -3.238 16.703 -10.188 1 80.62 34 GLN B CA 1
ATOM 1695 C C . GLN B 1 34 ? -3.547 16.359 -8.734 1 80.62 34 GLN B C 1
ATOM 1697 O O . GLN B 1 34 ? -3.951 15.227 -8.43 1 80.62 34 GLN B O 1
ATOM 1702 N N . ASN B 1 35 ? -3.225 17.391 -7.93 1 85.44 35 ASN B N 1
ATOM 1703 C CA . ASN B 1 35 ? -3.639 17.234 -6.539 1 85.44 35 ASN B CA 1
ATOM 1704 C C . ASN B 1 35 ? -5.16 17.234 -6.402 1 85.44 35 ASN B C 1
ATOM 1706 O O . ASN B 1 35 ? -5.812 18.219 -6.754 1 85.44 35 ASN B O 1
ATOM 1710 N N . MET B 1 36 ? -5.676 16.141 -5.871 1 91.25 36 MET B N 1
ATOM 1711 C CA . MET B 1 36 ? -7.129 16.062 -5.758 1 91.25 36 MET B CA 1
ATOM 1712 C C . MET B 1 36 ? -7.57 16.188 -4.305 1 91.25 36 MET B C 1
ATOM 1714 O O . MET B 1 36 ? -8.766 16.234 -4.016 1 91.25 36 MET B O 1
ATOM 1718 N N . ILE B 1 37 ? -6.594 16.234 -3.428 1 96.12 37 ILE B N 1
ATOM 1719 C CA . ILE B 1 37 ? -6.906 16.25 -2.002 1 96.12 37 ILE B CA 1
ATOM 1720 C C . ILE B 1 37 ? -6.93 17.688 -1.498 1 96.12 37 ILE B C 1
ATOM 1722 O O . ILE B 1 37 ? -6.055 18.484 -1.845 1 96.12 37 ILE B O 1
ATOM 1726 N N . THR B 1 38 ? -7.957 18.031 -0.746 1 96.38 38 THR B N 1
ATOM 1727 C CA . THR B 1 38 ? -7.973 19.297 -0.012 1 96.38 38 THR B CA 1
ATOM 1728 C C . THR B 1 38 ? -7.414 19.109 1.396 1 96.38 38 THR B C 1
ATOM 1730 O O . THR B 1 38 ? -7.898 18.266 2.154 1 96.38 38 THR B O 1
ATOM 1733 N N . ALA B 1 39 ? -6.461 19.891 1.741 1 97.25 39 ALA B N 1
ATOM 1734 C CA . ALA B 1 39 ? -5.809 19.766 3.043 1 97.25 39 ALA B CA 1
ATOM 1735 C C . ALA B 1 39 ? -5.969 21.047 3.859 1 97.25 39 ALA B C 1
ATOM 1737 O O . ALA B 1 39 ? -5.73 22.156 3.355 1 97.25 39 ALA B O 1
ATOM 1738 N N . ASN B 1 40 ? -6.359 20.875 5.152 1 96.12 40 ASN B N 1
ATOM 1739 C CA . ASN B 1 40 ? -6.414 21.938 6.137 1 96.12 40 ASN B CA 1
ATOM 1740 C C . ASN B 1 40 ? -5.641 21.578 7.402 1 96.12 40 ASN B C 1
ATOM 1742 O O . ASN B 1 40 ? -5.453 20.406 7.703 1 96.12 40 ASN B O 1
ATOM 1746 N N . GLN B 1 41 ? -5.199 22.594 8.039 1 97.19 41 GLN B N 1
ATOM 1747 C CA . GLN B 1 41 ? -4.527 22.312 9.305 1 97.19 41 GLN B CA 1
ATOM 1748 C C . GLN B 1 41 ? -4.898 23.359 10.352 1 97.19 41 GLN B C 1
ATOM 1750 O O . GLN B 1 41 ? -5.082 24.531 10.031 1 97.19 41 GLN B O 1
ATOM 1755 N N . PHE B 1 42 ? -4.992 22.906 11.602 1 97.44 42 PHE B N 1
ATOM 1756 C CA . PHE B 1 42 ? -5.301 23.766 12.742 1 97.44 42 PHE B CA 1
ATOM 1757 C C . PHE B 1 42 ? -4.387 23.453 13.922 1 97.44 42 PHE B C 1
ATOM 1759 O O . PHE B 1 42 ? -4.07 22.297 14.18 1 97.44 42 PHE B O 1
ATOM 1766 N N . ASP B 1 43 ? -3.994 24.484 14.523 1 97.31 43 ASP B N 1
ATOM 1767 C CA . ASP B 1 43 ? -3.367 24.281 15.828 1 97.31 43 ASP B CA 1
ATOM 1768 C C . ASP B 1 43 ? -4.324 24.656 16.953 1 97.31 43 ASP B C 1
ATOM 1770 O O . ASP B 1 43 ? -5.492 24.953 16.719 1 97.31 43 ASP B O 1
ATOM 1774 N N . ALA B 1 44 ? -3.832 24.562 18.234 1 96.12 44 ALA B N 1
ATOM 1775 C CA . ALA B 1 44 ? -4.691 24.781 19.391 1 96.12 44 ALA B CA 1
ATOM 1776 C C . ALA B 1 44 ? -5.273 26.203 19.375 1 96.12 44 ALA B C 1
ATOM 1778 O O . ALA B 1 44 ? -6.402 26.422 19.812 1 96.12 44 ALA B O 1
ATOM 1779 N N . ASN B 1 45 ? -4.598 27.156 18.812 1 95.31 45 ASN B N 1
ATOM 1780 C CA . ASN B 1 45 ? -5.004 28.562 18.844 1 95.31 45 ASN B CA 1
ATOM 1781 C C . ASN B 1 45 ? -5.887 28.906 17.641 1 95.31 45 ASN B C 1
ATOM 1783 O O . ASN B 1 45 ? -6.645 29.875 17.688 1 95.31 45 ASN B O 1
ATOM 1787 N N . SER B 1 46 ? -5.809 28.156 16.609 1 95.56 46 SER B N 1
ATOM 1788 C CA . SER B 1 46 ? -6.527 28.484 15.383 1 95.56 46 SER B CA 1
ATOM 1789 C C . SER B 1 46 ? -7.637 27.484 15.102 1 95.56 46 SER B C 1
ATOM 1791 O O . SER B 1 46 ? -8.297 27.547 14.062 1 95.56 46 SER B O 1
ATOM 1793 N N . TYR B 1 47 ? -7.844 26.625 16.016 1 96.38 47 TYR B N 1
ATOM 1794 C CA . TYR B 1 47 ? -8.758 25.5 15.789 1 96.38 47 TYR B CA 1
ATOM 1795 C C . TYR B 1 47 ? -10.164 26 15.492 1 96.38 47 TYR B C 1
ATOM 1797 O O . TYR B 1 47 ? -10.688 26.875 16.203 1 96.38 47 TYR B O 1
ATOM 1805 N N . GLN B 1 48 ? -10.766 25.516 14.398 1 92.94 48 GLN B N 1
ATOM 1806 C CA . GLN B 1 48 ? -12.164 25.703 14.016 1 92.94 48 GLN B CA 1
ATOM 1807 C C . GLN B 1 48 ? -12.828 24.375 13.664 1 92.94 48 GLN B C 1
ATOM 1809 O O . GLN B 1 48 ? -12.492 23.766 12.648 1 92.94 48 GLN B O 1
ATOM 1814 N N . PRO B 1 49 ? -13.758 24.047 14.492 1 91.31 49 PRO B N 1
ATOM 1815 C CA . PRO B 1 49 ? -14.438 22.781 14.164 1 91.31 49 PRO B CA 1
ATOM 1816 C C . PRO B 1 49 ? -15.133 22.828 12.805 1 91.31 49 PRO B C 1
ATOM 1818 O O . PRO B 1 49 ? -15.805 23.812 12.484 1 91.31 49 PRO B O 1
ATOM 1821 N N . GLN B 1 50 ? -14.852 21.828 11.992 1 93.06 50 GLN B N 1
ATOM 1822 C CA . GLN B 1 50 ? -15.539 21.656 10.719 1 93.06 50 GLN B CA 1
ATOM 1823 C C . GLN B 1 50 ? -16.641 20.609 10.82 1 93.06 50 GLN B C 1
ATOM 1825 O O . GLN B 1 50 ? -16.5 19.641 11.57 1 93.06 50 GLN B O 1
ATOM 1830 N N . ASP B 1 51 ? -17.656 20.766 10.023 1 93.69 51 ASP B N 1
ATOM 1831 C CA . ASP B 1 51 ? -18.781 19.844 10.094 1 93.69 51 ASP B CA 1
ATOM 1832 C C . ASP B 1 51 ? -18.328 18.406 9.852 1 93.69 51 ASP B C 1
ATOM 1834 O O . ASP B 1 51 ? -18.781 17.469 10.523 1 93.69 51 ASP B O 1
ATOM 1838 N N . SER B 1 52 ? -17.391 18.219 8.938 1 92.06 52 SER B N 1
ATOM 1839 C CA . SER B 1 52 ? -16.969 16.875 8.539 1 92.06 52 SER B CA 1
ATOM 1840 C C . SER B 1 52 ? -15.992 16.281 9.539 1 92.06 52 SER B C 1
ATOM 1842 O O . SER B 1 52 ? -15.734 15.078 9.523 1 92.06 52 SER B O 1
ATOM 1844 N N . SER B 1 53 ? -15.422 17.156 10.461 1 94.5 53 SER B N 1
ATOM 1845 C CA . SER B 1 53 ? -14.344 16.641 11.297 1 94.5 53 SER B CA 1
ATOM 1846 C C . SER B 1 53 ? -14.539 17.031 12.758 1 94.5 53 SER B C 1
ATOM 1848 O O . SER B 1 53 ? -13.672 16.781 13.594 1 94.5 53 SER B O 1
ATOM 1850 N N . LYS B 1 54 ? -15.695 17.562 13.102 1 94.38 54 LYS B N 1
ATOM 1851 C CA . LYS B 1 54 ? -15.938 18.094 14.438 1 94.38 54 LYS B CA 1
ATOM 1852 C C . LYS B 1 54 ? -15.977 16.969 15.469 1 94.38 54 LYS B C 1
ATOM 1854 O O . LYS B 1 54 ? -15.836 17.219 16.672 1 94.38 54 LYS B O 1
ATOM 1859 N N . MET B 1 55 ? -16.203 15.766 15.047 1 95.75 55 MET B N 1
ATOM 1860 C CA . MET B 1 55 ? -16.25 14.641 15.984 1 95.75 55 MET B CA 1
ATOM 1861 C C . MET B 1 55 ? -14.844 14.305 16.484 1 95.75 55 MET B C 1
ATOM 1863 O O . MET B 1 55 ? -14.695 13.602 17.484 1 95.75 55 MET B O 1
ATOM 1867 N N . PHE B 1 56 ? -13.844 14.719 15.797 1 97 56 PHE B N 1
ATOM 1868 C CA . PHE B 1 56 ? -12.477 14.461 16.219 1 97 56 PHE B CA 1
ATOM 1869 C C . PHE B 1 56 ? -12.031 15.484 17.266 1 97 56 PHE B C 1
ATOM 1871 O O . PHE B 1 56 ? -12.484 16.625 17.25 1 97 56 PHE B O 1
ATOM 1878 N N . PRO B 1 57 ? -11.117 15.086 18.125 1 96 57 PRO B N 1
ATOM 1879 C CA . PRO B 1 57 ? -10.68 16 19.188 1 96 57 PRO B CA 1
ATOM 1880 C C . PRO B 1 57 ? -9.938 17.219 18.641 1 96 57 PRO B C 1
ATOM 1882 O O . PRO B 1 57 ? -9.297 17.125 17.578 1 96 57 PRO B O 1
ATOM 1885 N N . ALA B 1 58 ? -10.039 18.312 19.359 1 96.94 58 ALA B N 1
ATOM 1886 C CA . ALA B 1 58 ? -9.211 19.469 19.047 1 96.94 58 ALA B CA 1
ATOM 1887 C C . ALA B 1 58 ? -7.734 19.172 19.312 1 96.94 58 ALA B C 1
ATOM 1889 O O . ALA B 1 58 ? -7.406 18.375 20.188 1 96.94 58 ALA B O 1
ATOM 1890 N N . PRO B 1 59 ? -6.875 19.844 18.5 1 97.88 59 PRO B N 1
ATOM 1891 C CA . PRO B 1 59 ? -5.449 19.609 18.75 1 97.88 59 PRO B CA 1
ATOM 1892 C C . PRO B 1 59 ? -4.988 20.172 20.094 1 97.88 59 PRO B C 1
ATOM 1894 O O . PRO B 1 59 ? -5.438 21.25 20.5 1 97.88 59 PRO B O 1
ATOM 1897 N N . LYS B 1 60 ? -4.145 19.422 20.766 1 96.88 60 LYS B N 1
ATOM 1898 C CA . LYS B 1 60 ? -3.518 19.891 22 1 96.88 60 LYS B CA 1
ATOM 1899 C C . LYS B 1 60 ? -2.469 20.953 21.703 1 96.88 60 LYS B C 1
ATOM 1901 O O . LYS B 1 60 ? -2.064 21.141 20.562 1 96.88 60 LYS B O 1
ATOM 1906 N N . GLU B 1 61 ? -2.049 21.594 22.844 1 97.25 61 GLU B N 1
ATOM 1907 C CA . GLU B 1 61 ? -0.969 22.562 22.688 1 97.25 61 GLU B CA 1
ATOM 1908 C C . GLU B 1 61 ? 0.277 21.906 22.094 1 97.25 61 GLU B C 1
ATOM 1910 O O . GLU B 1 61 ? 0.678 20.828 22.516 1 97.25 61 GLU B O 1
ATOM 1915 N N . GLY B 1 62 ? 0.832 22.594 21.078 1 97.69 62 GLY B N 1
ATOM 1916 C CA . GLY B 1 62 ? 2.039 22.094 20.453 1 97.69 62 GLY B CA 1
ATOM 1917 C C . GLY B 1 62 ? 1.757 21.109 19.328 1 97.69 62 GLY B C 1
ATOM 1918 O O . GLY B 1 62 ? 2.682 20.641 18.672 1 97.69 62 GLY B O 1
ATOM 1919 N N . MET B 1 63 ? 0.5 20.891 19.188 1 98.31 63 MET B N 1
ATOM 1920 C CA . MET B 1 63 ? 0.105 19.938 18.156 1 98.31 63 MET B CA 1
ATOM 1921 C C . MET B 1 63 ? -0.664 20.625 17.047 1 98.31 63 MET B C 1
ATOM 1923 O O . MET B 1 63 ? -1.246 21.688 17.25 1 98.31 63 MET B O 1
ATOM 1927 N N . VAL B 1 64 ? -0.625 20.016 15.852 1 98.5 64 VAL B N 1
ATOM 1928 C CA . VAL B 1 64 ? -1.369 20.484 14.688 1 98.5 64 VAL B CA 1
ATOM 1929 C C . VAL B 1 64 ? -2.271 19.375 14.164 1 98.5 64 VAL B C 1
ATOM 1931 O O . VAL B 1 64 ? -1.832 18.234 14.008 1 98.5 64 VAL B O 1
ATOM 1934 N N . GLN B 1 65 ? -3.535 19.703 14 1 98.5 65 GLN B N 1
ATOM 1935 C CA . GLN B 1 65 ? -4.48 18.797 13.359 1 98.5 65 GLN B CA 1
ATOM 1936 C C . GLN B 1 65 ? -4.492 18.984 11.844 1 98.5 65 GLN B C 1
ATOM 1938 O O . GLN B 1 65 ? -4.75 20.094 11.352 1 98.5 65 GLN B O 1
ATOM 1943 N N . HIS B 1 66 ? -4.129 17.969 11.094 1 98.69 66 HIS B N 1
ATOM 1944 C CA . HIS B 1 66 ? -4.234 17.953 9.641 1 98.69 66 HIS B CA 1
ATOM 1945 C C . HIS B 1 66 ? -5.48 17.188 9.188 1 98.69 66 HIS B C 1
ATOM 1947 O O . HIS B 1 66 ? -5.703 16.047 9.609 1 98.69 66 HIS B O 1
ATOM 1953 N N . ILE B 1 67 ? -6.223 17.875 8.359 1 98.31 67 ILE B N 1
ATOM 1954 C CA . ILE B 1 67 ? -7.449 17.281 7.836 1 98.31 67 ILE B CA 1
ATOM 1955 C C . ILE B 1 67 ? -7.355 17.141 6.32 1 98.31 67 ILE B C 1
ATOM 1957 O O . ILE B 1 67 ? -7.254 18.141 5.605 1 98.31 67 ILE B O 1
ATOM 1961 N N . LEU B 1 68 ? -7.32 15.93 5.863 1 98.25 68 LEU B N 1
ATOM 1962 C CA . LEU B 1 68 ? -7.324 15.656 4.43 1 98.25 68 LEU B CA 1
ATOM 1963 C C . LEU B 1 68 ? -8.711 15.219 3.965 1 98.25 68 LEU B C 1
ATOM 1965 O O . LEU B 1 68 ? -9.25 14.219 4.453 1 98.25 68 LEU B O 1
ATOM 1969 N N . THR B 1 69 ? -9.266 15.961 3.02 1 97.62 69 THR B N 1
ATOM 1970 C CA . THR B 1 69 ? -10.57 15.656 2.451 1 97.62 69 THR B CA 1
ATOM 1971 C C . THR B 1 69 ? -10.438 15.234 0.99 1 97.62 69 THR B C 1
ATOM 1973 O O . THR B 1 69 ? -9.781 15.914 0.199 1 97.62 69 THR B O 1
ATOM 1976 N N . LEU B 1 70 ? -11.086 14.109 0.743 1 97.06 70 LEU B N 1
ATOM 1977 C CA . LEU B 1 70 ? -10.953 13.523 -0.587 1 97.06 70 LEU B CA 1
ATOM 1978 C C . LEU B 1 70 ? -12.25 13.664 -1.372 1 97.06 70 LEU B C 1
ATOM 1980 O O . LEU B 1 70 ? -13.344 13.477 -0.818 1 97.06 70 LEU B O 1
ATOM 1984 N N . PRO B 1 71 ? -12.109 14.039 -2.66 1 96.44 71 PRO B N 1
ATOM 1985 C CA . PRO B 1 71 ? -13.328 14.062 -3.467 1 96.44 71 PRO B CA 1
ATOM 1986 C C . PRO B 1 71 ? -13.891 12.664 -3.729 1 96.44 71 PRO B C 1
ATOM 1988 O O . PRO B 1 71 ? -13.148 11.68 -3.705 1 96.44 71 PRO B O 1
ATOM 1991 N N . GLN B 1 72 ? -15.211 12.57 -3.934 1 96.31 72 GLN B N 1
ATOM 1992 C CA . GLN B 1 72 ? -15.836 11.289 -4.238 1 96.31 72 GLN B CA 1
ATOM 1993 C C . GLN B 1 72 ? -15.375 10.766 -5.598 1 96.31 72 GLN B C 1
ATOM 1995 O O . GLN B 1 72 ? -15.273 11.523 -6.562 1 96.31 72 GLN B O 1
ATOM 2000 N N . LEU B 1 73 ? -15.078 9.5 -5.598 1 94.06 73 LEU B N 1
ATOM 2001 C CA . LEU B 1 73 ? -14.75 8.82 -6.844 1 94.06 73 LEU B CA 1
ATOM 2002 C C . LEU B 1 73 ? -15.633 7.594 -7.043 1 94.06 73 LEU B C 1
ATOM 2004 O O . LEU B 1 73 ? -16.188 7.062 -6.078 1 94.06 73 LEU B O 1
ATOM 2008 N N . GLU B 1 74 ? -15.906 7.102 -8.219 1 91.69 74 GLU B N 1
ATOM 2009 C CA . GLU B 1 74 ? -16.734 5.93 -8.508 1 91.69 74 GLU B CA 1
ATOM 2010 C C . GLU B 1 74 ? -16.094 4.66 -7.945 1 91.69 74 GLU B C 1
ATOM 2012 O O . GLU B 1 74 ? -16.781 3.84 -7.324 1 91.69 74 GLU B O 1
ATOM 2017 N N . ASN B 1 75 ? -14.883 4.332 -8.117 1 93.88 75 ASN B N 1
ATOM 2018 C CA . ASN B 1 75 ? -14.211 3.121 -7.656 1 93.88 75 ASN B CA 1
ATOM 2019 C C . ASN B 1 75 ? -13.07 3.441 -6.695 1 93.88 75 ASN B C 1
ATOM 2021 O O . ASN B 1 75 ? -11.906 3.172 -6.992 1 93.88 75 ASN B O 1
ATOM 2025 N N . GLU B 1 76 ? -13.539 3.787 -5.512 1 96.5 76 GLU B N 1
ATOM 2026 C CA . GLU B 1 76 ? -12.555 4.277 -4.555 1 96.5 76 GLU B CA 1
ATOM 2027 C C . GLU B 1 76 ? -11.625 3.16 -4.094 1 96.5 76 GLU B C 1
ATOM 2029 O O . GLU B 1 76 ? -10.516 3.42 -3.619 1 96.5 76 GLU B O 1
ATOM 2034 N N . ASP B 1 77 ? -12.047 1.845 -4.281 1 95.69 77 ASP B N 1
ATOM 2035 C CA . ASP B 1 77 ? -11.219 0.703 -3.908 1 95.69 77 ASP B CA 1
ATOM 2036 C C . ASP B 1 77 ? -9.984 0.605 -4.801 1 95.69 77 ASP B C 1
ATOM 2038 O O . ASP B 1 77 ? -9.031 -0.115 -4.484 1 95.69 77 ASP B O 1
ATOM 2042 N N . ASP B 1 78 ? -10.031 1.276 -5.895 1 96.06 78 ASP B N 1
ATOM 2043 C CA . ASP B 1 78 ? -8.906 1.274 -6.828 1 96.06 78 ASP B CA 1
ATOM 2044 C C . ASP B 1 78 ? -7.949 2.428 -6.539 1 96.06 78 ASP B C 1
ATOM 2046 O O . ASP B 1 78 ? -7.066 2.73 -7.348 1 96.06 78 ASP B O 1
ATOM 2050 N N . TYR B 1 79 ? -8.18 3.076 -5.395 1 96.69 79 TYR B N 1
ATOM 2051 C CA . TYR B 1 79 ? -7.32 4.184 -4.98 1 96.69 79 TYR B CA 1
ATOM 2052 C C . TYR B 1 79 ? -6.871 4.012 -3.533 1 96.69 79 TYR B C 1
ATOM 2054 O O . TYR B 1 79 ? -7.539 3.338 -2.744 1 96.69 79 TYR B O 1
ATOM 2062 N N . MET B 1 80 ? -5.762 4.574 -3.188 1 97.69 80 MET B N 1
ATOM 2063 C CA . MET B 1 80 ? -5.297 4.652 -1.805 1 97.69 80 MET B CA 1
ATOM 2064 C C . MET B 1 80 ? -4.469 5.91 -1.577 1 97.69 80 MET B C 1
ATOM 2066 O O . MET B 1 80 ? -4.016 6.543 -2.533 1 97.69 80 MET B O 1
ATOM 2070 N N . VAL B 1 81 ? -4.293 6.277 -0.341 1 98.31 81 VAL B N 1
ATOM 2071 C CA . VAL B 1 81 ? -3.555 7.484 0.019 1 98.31 81 VAL B CA 1
ATOM 2072 C C . VAL B 1 81 ? -2.287 7.105 0.781 1 98.31 81 VAL B C 1
ATOM 2074 O O . VAL B 1 81 ? -2.346 6.379 1.776 1 98.31 81 VAL B O 1
ATOM 2077 N N . GLU B 1 82 ? -1.219 7.531 0.217 1 98.31 82 GLU B N 1
ATOM 2078 C CA . GLU B 1 82 ? 0.035 7.422 0.958 1 98.31 82 GLU B CA 1
ATOM 2079 C C . GLU B 1 82 ? 0.34 8.711 1.716 1 98.31 82 GLU B C 1
ATOM 2081 O O . GLU B 1 82 ? 0.263 9.805 1.15 1 98.31 82 GLU B O 1
ATOM 2086 N N . ILE B 1 83 ? 0.684 8.508 3.029 1 98.62 83 ILE B N 1
ATOM 2087 C CA . ILE B 1 83 ? 1.133 9.672 3.779 1 98.62 83 ILE B CA 1
ATOM 2088 C C . ILE B 1 83 ? 2.543 9.438 4.312 1 98.62 83 ILE B C 1
ATOM 2090 O O . ILE B 1 83 ? 2.943 8.289 4.535 1 98.62 83 ILE B O 1
ATOM 2094 N N . GLN B 1 84 ? 3.256 10.539 4.402 1 98.38 84 GLN B N 1
ATOM 2095 C CA . GLN B 1 84 ? 4.57 10.547 5.039 1 98.38 84 GLN B CA 1
ATOM 2096 C C . GLN B 1 84 ? 4.703 11.719 6.008 1 98.38 84 GLN B C 1
ATOM 2098 O O . GLN B 1 84 ? 4.23 12.82 5.73 1 98.38 84 GLN B O 1
ATOM 2103 N N . VAL B 1 85 ? 5.297 11.391 7.141 1 98.69 85 VAL B N 1
ATOM 2104 C CA . VAL B 1 85 ? 5.559 12.414 8.141 1 98.69 85 VAL B CA 1
ATOM 2105 C C . VAL B 1 85 ? 7.062 12.648 8.273 1 98.69 85 VAL B C 1
ATOM 2107 O O . VAL B 1 85 ? 7.84 11.688 8.32 1 98.69 85 VAL B O 1
ATOM 2110 N N . GLY B 1 86 ? 7.41 13.891 8.242 1 98.31 86 GLY B N 1
ATOM 2111 C CA . GLY B 1 86 ? 8.828 14.203 8.336 1 98.31 86 GLY B CA 1
ATOM 2112 C C . GLY B 1 86 ? 9.102 15.68 8.555 1 98.31 86 GLY B C 1
ATOM 2113 O O . GLY B 1 86 ? 8.312 16.375 9.203 1 98.31 86 GLY B O 1
ATOM 2114 N N . GLN B 1 87 ? 10.32 16.047 8.242 1 97.81 87 GLN B N 1
ATOM 2115 C CA . GLN B 1 87 ? 10.805 17.422 8.297 1 97.81 87 GLN B CA 1
ATOM 2116 C C . GLN B 1 87 ? 11.727 17.719 7.117 1 97.81 87 GLN B C 1
ATOM 2118 O O . GLN B 1 87 ? 12.531 16.875 6.723 1 97.81 87 GLN B O 1
ATOM 2123 N N . THR B 1 88 ? 11.508 18.938 6.559 1 97.12 88 THR B N 1
ATOM 2124 C CA . THR B 1 88 ? 12.516 19.422 5.613 1 97.12 88 THR B CA 1
ATOM 2125 C C . THR B 1 88 ? 13.742 19.953 6.348 1 97.12 88 THR B C 1
ATOM 2127 O O . THR B 1 88 ? 13.641 20.906 7.125 1 97.12 88 THR B O 1
ATOM 2130 N N . GLN B 1 89 ? 14.891 19.297 6.062 1 96.19 89 GLN B N 1
ATOM 2131 C CA . GLN B 1 89 ? 16.109 19.641 6.773 1 96.19 89 GLN B CA 1
ATOM 2132 C C . GLN B 1 89 ? 17.281 19.844 5.801 1 96.19 89 GLN B C 1
ATOM 2134 O O . GLN B 1 89 ? 17.25 19.328 4.684 1 96.19 89 GLN B O 1
ATOM 2139 N N . MET B 1 90 ? 18.266 20.688 6.312 1 95.12 90 MET B N 1
ATOM 2140 C CA . MET B 1 90 ? 19.562 20.719 5.637 1 95.12 90 MET B CA 1
ATOM 2141 C C . MET B 1 90 ? 20.438 19.547 6.086 1 95.12 90 MET B C 1
ATOM 2143 O O . MET B 1 90 ? 20.828 19.469 7.25 1 95.12 90 MET B O 1
ATOM 2147 N N . VAL B 1 91 ? 20.672 18.578 5.105 1 94.69 91 VAL B N 1
ATOM 2148 C CA . VAL B 1 91 ? 21.391 17.359 5.488 1 94.69 91 VAL B CA 1
ATOM 2149 C C . VAL B 1 91 ? 22.719 17.281 4.75 1 94.69 91 VAL B C 1
ATOM 2151 O O . VAL B 1 91 ? 22.875 17.875 3.682 1 94.69 91 VAL B O 1
ATOM 2154 N N . ASP B 1 92 ? 23.656 16.547 5.453 1 93.69 92 ASP B N 1
ATOM 2155 C CA . ASP B 1 92 ? 24.969 16.312 4.836 1 93.69 92 ASP B CA 1
ATOM 2156 C C . ASP B 1 92 ? 24.938 15.039 3.98 1 93.69 92 ASP B C 1
ATOM 2158 O O . ASP B 1 92 ? 23.875 14.641 3.49 1 93.69 92 ASP B O 1
ATOM 2162 N N . CYS B 1 93 ? 26.156 14.383 3.713 1 94.81 93 CYS B N 1
ATOM 2163 C CA . CYS B 1 93 ? 26.297 13.25 2.805 1 94.81 93 CYS B CA 1
ATOM 2164 C C . CYS B 1 93 ? 25.766 11.977 3.428 1 94.81 93 CYS B C 1
ATOM 2166 O O . CYS B 1 93 ? 25.609 10.961 2.744 1 94.81 93 CYS B O 1
ATOM 2168 N N . ASN B 1 94 ? 25.344 12.133 4.715 1 94.06 94 ASN B N 1
ATOM 2169 C CA . ASN B 1 94 ? 24.891 10.938 5.414 1 94.06 94 ASN B CA 1
ATOM 2170 C C . ASN B 1 94 ? 23.422 10.664 5.156 1 94.06 94 ASN B C 1
ATOM 2172 O O . ASN B 1 94 ? 22.672 11.57 4.781 1 94.06 94 ASN B O 1
ATOM 2176 N N . LYS B 1 95 ? 23.016 9.406 5.238 1 94.12 95 LYS B N 1
ATOM 2177 C CA . LYS B 1 95 ? 21.594 9.086 5.297 1 94.12 95 LYS B CA 1
ATOM 2178 C C . LYS B 1 95 ? 21 9.492 6.641 1 94.12 95 LYS B C 1
ATOM 2180 O O . LYS B 1 95 ? 21.609 9.305 7.688 1 94.12 95 LYS B O 1
ATOM 2185 N N . HIS B 1 96 ? 19.875 10.133 6.574 1 95.25 96 HIS B N 1
ATOM 2186 C CA . HIS B 1 96 ? 19.25 10.625 7.793 1 95.25 96 HIS B CA 1
ATOM 2187 C C . HIS B 1 96 ? 17.828 10.078 7.941 1 95.25 96 HIS B C 1
ATOM 2189 O O . HIS B 1 96 ? 17.125 9.867 6.945 1 95.25 96 HIS B O 1
ATOM 2195 N N . GLY B 1 97 ? 17.453 9.812 9.078 1 95.94 97 GLY B N 1
ATOM 2196 C CA . GLY B 1 97 ? 16.094 9.438 9.43 1 95.94 97 GLY B CA 1
ATOM 2197 C C . GLY B 1 97 ? 15.586 10.141 10.672 1 95.94 97 GLY B C 1
ATOM 2198 O O . GLY B 1 97 ? 16.359 10.758 11.406 1 95.94 97 GLY B O 1
ATOM 2199 N N . LEU B 1 98 ? 14.297 10.109 10.82 1 97.81 98 LEU B N 1
ATOM 2200 C CA . LEU B 1 98 ? 13.688 10.656 12.023 1 97.81 98 LEU B CA 1
ATOM 2201 C C . LEU B 1 98 ? 13.078 9.547 12.875 1 97.81 98 LEU B C 1
ATOM 2203 O O . LEU B 1 98 ? 12.633 8.523 12.344 1 97.81 98 LEU B O 1
ATOM 2207 N N . MET B 1 99 ? 13.125 9.875 14.117 1 96.62 99 MET B N 1
ATOM 2208 C CA . MET B 1 99 ? 12.445 8.977 15.047 1 96.62 99 MET B CA 1
ATOM 2209 C C . MET B 1 99 ? 11.008 9.422 15.289 1 96.62 99 MET B C 1
ATOM 2211 O O . MET B 1 99 ? 10.727 10.617 15.367 1 96.62 99 MET B O 1
ATOM 2215 N N . GLY B 1 100 ? 10.086 8.422 15.422 1 96.44 100 GLY B N 1
ATOM 2216 C CA . GLY B 1 100 ? 8.672 8.648 15.641 1 96.44 100 GLY B CA 1
ATOM 2217 C C . GLY B 1 100 ? 7.793 7.539 15.094 1 96.44 100 GLY B C 1
ATOM 2218 O O . GLY B 1 100 ? 8.227 6.77 14.227 1 96.44 100 GLY B O 1
ATOM 2219 N N . GLU B 1 101 ? 6.719 7.492 15.773 1 96.56 101 GLU B N 1
ATOM 2220 C CA . GLU B 1 101 ? 5.762 6.488 15.312 1 96.56 101 GLU B CA 1
ATOM 2221 C C . GLU B 1 101 ? 4.367 7.082 15.164 1 96.56 101 GLU B C 1
ATOM 2223 O O . GLU B 1 101 ? 3.826 7.66 16.109 1 96.56 101 GLU B O 1
ATOM 2228 N N . LEU B 1 102 ? 3.9 6.957 13.953 1 97.75 102 LEU B N 1
ATOM 2229 C CA . LEU B 1 102 ? 2.518 7.355 13.719 1 97.75 102 LEU B CA 1
ATOM 2230 C C . LEU B 1 102 ? 1.55 6.281 14.203 1 97.75 102 LEU B C 1
ATOM 2232 O O . LEU B 1 102 ? 1.52 5.176 13.664 1 97.75 102 LEU B O 1
ATOM 2236 N N . LYS B 1 103 ? 0.712 6.633 15.164 1 97.38 103 LYS B N 1
ATOM 2237 C CA . LYS B 1 103 ? -0.188 5.668 15.781 1 97.38 103 LYS B CA 1
ATOM 2238 C C . LYS B 1 103 ? -1.624 5.867 15.312 1 97.38 103 LYS B C 1
ATOM 2240 O O . LYS B 1 103 ? -2.082 7.004 15.172 1 97.38 103 LYS B O 1
ATOM 2245 N N . GLN B 1 104 ? -2.248 4.73 15.094 1 96.88 104 GLN B N 1
ATOM 2246 C CA . GLN B 1 104 ? -3.672 4.773 14.781 1 96.88 104 GLN B CA 1
ATOM 2247 C C . GLN B 1 104 ? -4.516 4.785 16.047 1 96.88 104 GLN B C 1
ATOM 2249 O O . GLN B 1 104 ? -4.348 3.93 16.922 1 96.88 104 GLN B O 1
ATOM 2254 N N . MET B 1 105 ? -5.445 5.73 16.172 1 97 105 MET B N 1
ATOM 2255 C CA . MET B 1 105 ? -6.297 5.887 17.344 1 97 105 MET B CA 1
ATOM 2256 C C . MET B 1 105 ? -7.766 5.688 16.984 1 97 105 MET B C 1
ATOM 2258 O O . MET B 1 105 ? -8.18 5.996 15.867 1 97 105 MET B O 1
ATOM 2262 N N . ASP B 1 106 ? -8.492 5.199 17.953 1 96.25 106 ASP B N 1
ATOM 2263 C CA . ASP B 1 106 ? -9.93 5.039 17.75 1 96.25 106 ASP B CA 1
ATOM 2264 C C . ASP B 1 106 ? -10.711 6.199 18.359 1 96.25 106 ASP B C 1
ATOM 2266 O O . ASP B 1 106 ? -10.398 6.641 19.469 1 96.25 106 ASP B O 1
ATOM 2270 N N . LEU B 1 107 ? -11.57 6.633 17.562 1 94.44 107 LEU B N 1
ATOM 2271 C CA . LEU B 1 107 ? -12.523 7.59 18.094 1 94.44 107 LEU B CA 1
ATOM 2272 C C . LEU B 1 107 ? -13.68 6.875 18.781 1 94.44 107 LEU B C 1
ATOM 2274 O O . LEU B 1 107 ? -14.609 6.402 18.125 1 94.44 107 LEU B O 1
ATOM 2278 N N . LYS B 1 108 ? -13.672 6.816 20.062 1 88.06 108 LYS B N 1
ATOM 2279 C CA . LYS B 1 108 ? -14.664 6.07 20.828 1 88.06 108 LYS B CA 1
ATOM 2280 C C . LYS B 1 108 ? -16.078 6.559 20.531 1 88.06 108 LYS B C 1
ATOM 2282 O O . LYS B 1 108 ? -16.328 7.766 20.5 1 88.06 108 LYS B O 1
ATOM 2287 N N . GLY B 1 109 ? -16.969 5.648 20.344 1 89.31 109 GLY B N 1
ATOM 2288 C CA . GLY B 1 109 ? -18.359 5.988 20.109 1 89.31 109 GLY B CA 1
ATOM 2289 C C . GLY B 1 109 ? -18.734 6.031 18.641 1 89.31 109 GLY B C 1
ATOM 2290 O O . GLY B 1 109 ? -19.859 5.711 18.281 1 89.31 109 GLY B O 1
ATOM 2291 N N . TRP B 1 110 ? -17.891 6.348 17.688 1 90.12 110 TRP B N 1
ATOM 2292 C CA . TRP B 1 110 ? -18.203 6.559 16.281 1 90.12 110 TRP B CA 1
ATOM 2293 C C . TRP B 1 110 ? -17.703 5.398 15.422 1 90.12 110 TRP B C 1
ATOM 2295 O O . TRP B 1 110 ? -18.172 5.195 14.305 1 90.12 110 TRP B O 1
ATOM 2305 N N . GLY B 1 111 ? -16.641 4.781 15.898 1 91.75 111 GLY B N 1
ATOM 2306 C CA . GLY B 1 111 ? -16.016 3.729 15.102 1 91.75 111 GLY B CA 1
ATOM 2307 C C . GLY B 1 111 ? -15.055 4.258 14.062 1 91.75 111 GLY B C 1
ATOM 2308 O O . GLY B 1 111 ? -14.75 3.57 13.086 1 91.75 111 GLY B O 1
ATOM 2309 N N . TYR B 1 112 ? -14.633 5.559 14.148 1 94.94 112 TYR B N 1
ATOM 2310 C CA . TYR B 1 112 ? -13.672 6.176 13.242 1 94.94 112 TYR B CA 1
ATOM 2311 C C . TYR B 1 112 ? -12.266 6.125 13.82 1 94.94 112 TYR B C 1
ATOM 2313 O O . TYR B 1 112 ? -12.094 5.938 15.031 1 94.94 112 TYR B O 1
ATOM 2321 N N . THR B 1 113 ? -11.344 6.191 12.93 1 96.81 113 THR B N 1
ATOM 2322 C CA . THR B 1 113 ? -9.961 6.211 13.391 1 96.81 113 THR B CA 1
ATOM 2323 C C . THR B 1 113 ? -9.266 7.5 12.953 1 96.81 113 THR B C 1
ATOM 2325 O O . THR B 1 113 ? -9.742 8.203 12.062 1 96.81 113 THR B O 1
ATOM 2328 N N . TYR B 1 114 ? -8.281 7.891 13.656 1 97.81 114 TYR B N 1
ATOM 2329 C CA . TYR B 1 114 ? -7.359 8.961 13.289 1 97.81 114 TYR B CA 1
ATOM 2330 C C . TYR B 1 114 ? -5.926 8.602 13.656 1 97.81 114 TYR B C 1
ATOM 2332 O O . TYR B 1 114 ? -5.68 7.555 14.266 1 97.81 114 TYR B O 1
ATOM 2340 N N . TRP B 1 115 ? -4.953 9.414 13.211 1 98.31 115 TRP B N 1
ATOM 2341 C CA . TRP B 1 115 ? -3.543 9.102 13.43 1 98.31 115 TRP B CA 1
ATOM 2342 C C . TRP B 1 115 ? -2.861 10.203 14.234 1 98.31 115 TRP B C 1
ATOM 2344 O O . TRP B 1 115 ? -3.186 11.383 14.078 1 98.31 115 TRP B O 1
ATOM 2354 N N . GLU B 1 116 ? -1.922 9.719 15.055 1 98.44 116 GLU B N 1
ATOM 2355 C CA . GLU B 1 116 ? -1.255 10.695 15.906 1 98.44 116 GLU B CA 1
ATOM 2356 C C . GLU B 1 116 ? 0.225 10.367 16.078 1 98.44 116 GLU B C 1
ATOM 2358 O O . GLU B 1 116 ? 0.587 9.195 16.25 1 98.44 116 GLU B O 1
ATOM 2363 N N . LEU B 1 117 ? 1.017 11.344 15.898 1 98.5 117 LEU B N 1
ATOM 2364 C CA . LEU B 1 117 ? 2.424 11.328 16.281 1 98.5 117 LEU B CA 1
ATOM 2365 C C . LEU B 1 117 ? 2.697 12.336 17.391 1 98.5 117 LEU B C 1
ATOM 2367 O O . LEU B 1 117 ? 2.594 13.547 17.188 1 98.5 117 LEU B O 1
ATOM 2371 N N . ASP B 1 118 ? 3.117 11.828 18.531 1 97 118 ASP B N 1
ATOM 2372 C CA . ASP B 1 118 ? 3.26 12.695 19.688 1 97 118 ASP B CA 1
ATOM 2373 C C . ASP B 1 118 ? 4.578 13.461 19.641 1 97 118 ASP B C 1
ATOM 2375 O O . ASP B 1 118 ? 4.641 14.625 20.062 1 97 118 ASP B O 1
ATOM 2379 N N . GLU B 1 119 ? 5.574 12.727 19.219 1 96.25 119 GLU B N 1
ATOM 2380 C CA . GLU B 1 119 ? 6.895 13.352 19.188 1 96.25 119 GLU B CA 1
ATOM 2381 C C . GLU B 1 119 ? 7.699 12.891 17.984 1 96.25 119 GLU B C 1
ATOM 2383 O O . GLU B 1 119 ? 7.543 11.758 17.516 1 96.25 119 GLU B O 1
ATOM 2388 N N . ILE B 1 120 ? 8.516 13.867 17.516 1 96.69 120 ILE B N 1
ATOM 2389 C CA . ILE B 1 120 ? 9.414 13.594 16.406 1 96.69 120 ILE B CA 1
ATOM 2390 C C . ILE B 1 120 ? 10.82 14.07 16.75 1 96.69 120 ILE B C 1
ATOM 2392 O O . ILE B 1 120 ? 10.992 15.078 17.438 1 96.69 120 ILE B O 1
ATOM 2396 N N . GLY B 1 121 ? 11.836 13.273 16.422 1 95.25 121 GLY B N 1
ATOM 2397 C CA . GLY B 1 121 ? 13.219 13.617 16.703 1 95.25 121 GLY B CA 1
ATOM 2398 C C . GLY B 1 121 ? 14.211 12.93 15.781 1 95.25 121 GLY B C 1
ATOM 2399 O O . GLY B 1 121 ? 13.812 12.211 14.859 1 95.25 121 GLY B O 1
ATOM 2400 N N . PRO B 1 122 ? 15.477 13.328 16.047 1 93.5 122 PRO B N 1
ATOM 2401 C CA . PRO B 1 122 ? 16.484 12.695 15.195 1 93.5 122 PRO B CA 1
ATOM 2402 C C . PRO B 1 122 ? 16.484 11.172 15.297 1 93.5 122 PRO B C 1
ATOM 2404 O O . PRO B 1 122 ? 16.297 10.625 16.391 1 93.5 122 PRO B O 1
ATOM 2407 N N . GLY B 1 123 ? 16.531 10.594 14.078 1 93.75 123 GLY B N 1
ATOM 2408 C CA . GLY B 1 123 ? 16.578 9.141 14 1 93.75 123 GLY B CA 1
ATOM 2409 C C . GLY B 1 123 ? 17.938 8.609 13.594 1 93.75 123 GLY B C 1
ATOM 2410 O O . GLY B 1 123 ? 18.953 9.273 13.781 1 93.75 123 GLY B O 1
ATOM 2411 N N . ARG B 1 124 ? 17.906 7.359 13.109 1 91.56 124 ARG B N 1
ATOM 2412 C CA . ARG B 1 124 ? 19.125 6.695 12.68 1 91.56 124 ARG B CA 1
ATOM 2413 C C . ARG B 1 124 ? 19.766 7.426 11.508 1 91.56 124 ARG B C 1
ATOM 2415 O O . ARG B 1 124 ? 19.078 7.836 10.57 1 91.56 124 ARG B O 1
ATOM 2422 N N . SER B 1 125 ? 21.078 7.688 11.617 1 91.38 125 SER B N 1
ATOM 2423 C CA . SER B 1 125 ? 21.859 8.289 10.547 1 91.38 125 SER B CA 1
ATOM 2424 C C . SER B 1 125 ? 23.219 7.594 10.383 1 91.38 125 SER B C 1
ATOM 2426 O O . SER B 1 125 ? 23.75 7.059 11.352 1 91.38 125 SER B O 1
ATOM 2428 N N . THR B 1 126 ? 23.625 7.535 9.031 1 94.62 126 THR B N 1
ATOM 2429 C CA . THR B 1 126 ? 24.984 7.043 8.82 1 94.62 126 THR B CA 1
ATOM 2430 C C . THR B 1 126 ? 26 8.039 9.367 1 94.62 126 THR B C 1
ATOM 2432 O O . THR B 1 126 ? 25.656 9.172 9.688 1 94.62 126 THR B O 1
ATOM 2435 N N . MET B 1 127 ? 27.281 7.535 9.547 1 91.12 127 MET B N 1
ATOM 2436 C CA . MET B 1 127 ? 28.297 8.383 10.18 1 91.12 127 MET B CA 1
ATOM 2437 C C . MET B 1 127 ? 29.531 8.5 9.297 1 91.12 127 MET B C 1
ATOM 2439 O O . MET B 1 127 ? 30.641 8.25 9.758 1 91.12 127 MET B O 1
ATOM 2443 N N . MET B 1 128 ? 29.281 8.844 8.094 1 91.56 128 MET B N 1
ATOM 2444 C CA . MET B 1 128 ? 30.406 9.094 7.207 1 91.56 128 MET B CA 1
ATOM 2445 C C . MET B 1 128 ? 30.875 10.547 7.309 1 91.56 128 MET B C 1
ATOM 2447 O O . MET B 1 128 ? 30.047 11.453 7.426 1 91.56 128 MET B O 1
ATOM 2451 N N . ALA B 1 129 ? 32.281 10.773 7.352 1 89 129 ALA B N 1
ATOM 2452 C CA . ALA B 1 129 ? 32.844 12.125 7.352 1 89 129 ALA B CA 1
ATOM 2453 C C . ALA B 1 129 ? 32.594 12.812 6.012 1 89 129 ALA B C 1
ATOM 2455 O O . ALA B 1 129 ? 33.031 12.312 4.965 1 89 129 ALA B O 1
ATOM 2456 N N . CYS B 1 130 ? 31.844 13.922 6.02 1 87.5 130 CYS B N 1
ATOM 2457 C CA . CYS B 1 130 ? 31.469 14.625 4.801 1 87.5 130 CYS B CA 1
ATOM 2458 C C . CYS B 1 130 ? 32.281 15.898 4.625 1 87.5 130 CYS B C 1
ATOM 2460 O O . CYS B 1 130 ? 31.734 16.969 4.359 1 87.5 130 CYS B O 1
ATOM 2462 N N . PHE B 1 131 ? 33.625 15.922 4.777 1 82.88 131 PHE B N 1
ATOM 2463 C CA . PHE B 1 131 ? 34.531 17.078 4.793 1 82.88 131 PHE B CA 1
ATOM 2464 C C . PHE B 1 131 ? 34.188 18.031 3.643 1 82.88 131 PHE B C 1
ATOM 2466 O O . PHE B 1 131 ? 34.094 19.25 3.838 1 82.88 131 PHE B O 1
ATOM 2473 N N . ASP B 1 132 ? 34.125 17.672 2.447 1 78.75 132 ASP B N 1
ATOM 2474 C CA . ASP B 1 132 ? 34.031 18.594 1.318 1 78.75 132 ASP B CA 1
ATOM 2475 C C . ASP B 1 132 ? 32.656 18.516 0.65 1 78.75 132 ASP B C 1
ATOM 2477 O O . ASP B 1 132 ? 32.5 18.922 -0.501 1 78.75 132 ASP B O 1
ATOM 2481 N N . LYS B 1 133 ? 31.75 18.062 1.423 1 84 133 LYS B N 1
ATOM 2482 C CA . LYS B 1 133 ? 30.484 17.953 0.726 1 84 133 LYS B CA 1
ATOM 2483 C C . LYS B 1 133 ? 29.453 18.938 1.286 1 84 133 LYS B C 1
ATOM 2485 O O . LYS B 1 133 ? 29.297 19.031 2.504 1 84 133 LYS B O 1
ATOM 2490 N N . ALA B 1 134 ? 28.859 19.766 0.474 1 91.06 134 ALA B N 1
ATOM 2491 C CA . ALA B 1 134 ? 27.859 20.75 0.85 1 91.06 134 ALA B CA 1
ATOM 2492 C C . ALA B 1 134 ? 26.562 20.078 1.319 1 91.06 134 ALA B C 1
ATOM 2494 O O . ALA B 1 134 ? 26.203 19.016 0.812 1 91.06 134 ALA B O 1
ATOM 2495 N N . LYS B 1 135 ? 26.016 20.75 2.305 1 93.25 135 LYS B N 1
ATOM 2496 C CA . LYS B 1 135 ? 24.703 20.297 2.738 1 93.25 135 LYS B CA 1
ATOM 2497 C C . LYS B 1 135 ? 23.641 20.656 1.709 1 93.25 135 LYS B C 1
ATOM 2499 O O . LYS B 1 135 ? 23.812 21.578 0.911 1 93.25 135 LYS B O 1
ATOM 2504 N N . HIS B 1 136 ? 22.516 19.812 1.663 1 95.25 136 HIS B N 1
ATOM 2505 C CA . HIS B 1 136 ? 21.375 20.078 0.793 1 95.25 136 HIS B CA 1
ATOM 2506 C C . HIS B 1 136 ? 20.047 19.875 1.527 1 95.25 136 HIS B C 1
ATOM 2508 O O . HIS B 1 136 ? 20.016 19.219 2.574 1 95.25 136 HIS B O 1
ATOM 2514 N N . GLU B 1 137 ? 18.984 20.469 0.945 1 96.5 137 GLU B N 1
ATOM 2515 C CA . GLU B 1 137 ? 17.656 20.328 1.531 1 96.5 137 GLU B CA 1
ATOM 2516 C C . GLU B 1 137 ? 17.047 18.984 1.204 1 96.5 137 GLU B C 1
ATOM 2518 O O . GLU B 1 137 ? 17.141 18.5 0.069 1 96.5 137 GLU B O 1
ATOM 2523 N N . GLU B 1 138 ? 16.438 18.328 2.271 1 96.75 138 GLU B N 1
ATOM 2524 C CA . GLU B 1 138 ? 15.812 17.016 2.082 1 96.75 138 GLU B CA 1
ATOM 2525 C C . GLU B 1 138 ? 14.633 16.828 3.025 1 96.75 138 GLU B C 1
ATOM 2527 O O . GLU B 1 138 ? 14.68 17.25 4.184 1 96.75 138 GLU B O 1
ATOM 2532 N N . PHE B 1 139 ? 13.641 16.25 2.484 1 97.75 139 PHE B N 1
ATOM 2533 C CA . PHE B 1 139 ? 12.578 15.789 3.363 1 97.75 139 PHE B CA 1
ATOM 2534 C C . PHE B 1 139 ? 12.969 14.5 4.07 1 97.75 139 PHE B C 1
ATOM 2536 O O . PHE B 1 139 ? 12.969 13.422 3.461 1 97.75 139 PHE B O 1
ATOM 2543 N N . VAL B 1 140 ? 13.281 14.648 5.359 1 98 140 VAL B N 1
ATOM 2544 C CA . VAL B 1 140 ? 13.648 13.508 6.18 1 98 140 VAL B CA 1
ATOM 2545 C C . VAL B 1 140 ? 12.414 12.961 6.898 1 98 140 VAL B C 1
ATOM 2547 O O . VAL B 1 140 ? 11.688 13.719 7.559 1 98 140 VAL B O 1
ATOM 2550 N N . ARG B 1 141 ? 12.141 11.648 6.742 1 97.62 141 ARG B N 1
ATOM 2551 C CA . ARG B 1 141 ? 10.867 11.133 7.223 1 97.62 141 ARG B CA 1
ATOM 2552 C C . ARG B 1 141 ? 11.07 10.125 8.352 1 97.62 141 ARG B C 1
ATOM 2554 O O . ARG B 1 141 ? 12.172 9.594 8.516 1 97.62 141 ARG B O 1
ATOM 2561 N N . ILE B 1 142 ? 10.055 9.938 9.109 1 97.81 142 ILE B N 1
ATOM 2562 C CA . ILE B 1 142 ? 10.047 8.844 10.078 1 97.81 142 ILE B CA 1
ATOM 2563 C C . ILE B 1 142 ? 9.977 7.504 9.344 1 97.81 142 ILE B C 1
ATOM 2565 O O . ILE B 1 142 ? 9.656 7.461 8.148 1 97.81 142 ILE B O 1
ATOM 2569 N N . SER B 1 143 ? 10.305 6.523 10.141 1 94.81 143 SER B N 1
ATOM 2570 C CA . SER B 1 143 ? 10.227 5.195 9.539 1 94.81 143 SER B CA 1
ATOM 2571 C C . SER B 1 143 ? 8.773 4.742 9.383 1 94.81 143 SER B C 1
ATOM 2573 O O . SER B 1 143 ? 7.867 5.336 9.969 1 94.81 143 SER B O 1
ATOM 2575 N N . GLY B 1 144 ? 8.641 3.781 8.5 1 93.06 144 GLY B N 1
ATOM 2576 C CA . GLY B 1 144 ? 7.324 3.205 8.305 1 93.06 144 GLY B CA 1
ATOM 2577 C C . GLY B 1 144 ? 6.676 3.617 6.996 1 93.06 144 GLY B C 1
ATOM 2578 O O . GLY B 1 144 ? 7.086 4.602 6.379 1 93.06 144 GLY B O 1
ATOM 2579 N N . GLU B 1 145 ? 5.801 2.818 6.539 1 94.62 145 GLU B N 1
ATOM 2580 C CA . GLU B 1 145 ? 4.977 3.092 5.367 1 94.62 145 GLU B CA 1
ATOM 2581 C C . GLU B 1 145 ? 3.498 3.15 5.73 1 94.62 145 GLU B C 1
ATOM 2583 O O . GLU B 1 145 ? 2.98 2.248 6.395 1 94.62 145 GLU B O 1
ATOM 2588 N N . TYR B 1 146 ? 2.918 4.273 5.266 1 96.81 146 TYR B N 1
ATOM 2589 C CA . TYR B 1 146 ? 1.509 4.477 5.586 1 96.81 146 TYR B CA 1
ATOM 2590 C C . TYR B 1 146 ? 0.682 4.656 4.316 1 96.81 146 TYR B C 1
ATOM 2592 O O . TYR B 1 146 ? 0.654 5.746 3.738 1 96.81 146 TYR B O 1
ATOM 2600 N N . LYS B 1 147 ? 0.107 3.586 3.91 1 96.75 147 LYS B N 1
ATOM 2601 C CA . LYS B 1 147 ? -0.835 3.586 2.795 1 96.75 147 LYS B CA 1
ATOM 2602 C C . LYS B 1 147 ? -2.252 3.281 3.271 1 96.75 147 LYS B C 1
ATOM 2604 O O . LYS B 1 147 ? -2.543 2.162 3.697 1 96.75 147 LYS B O 1
ATOM 2609 N N . LEU B 1 148 ? -3.092 4.25 3.084 1 96.62 148 LEU B N 1
ATOM 2610 C CA . LEU B 1 148 ? -4.434 4.203 3.654 1 96.62 148 LEU B CA 1
ATOM 2611 C C . LEU B 1 148 ? -5.484 4.074 2.559 1 96.62 148 LEU B C 1
ATOM 2613 O O . LEU B 1 148 ? -5.32 4.617 1.465 1 96.62 148 LEU B O 1
ATOM 2617 N N . ARG B 1 149 ? -6.555 3.383 2.941 1 96.69 149 ARG B N 1
ATOM 2618 C CA . ARG B 1 149 ? -7.652 3.238 1.99 1 96.69 149 ARG B CA 1
ATOM 2619 C C . ARG B 1 149 ? -8.258 4.594 1.643 1 96.69 149 ARG B C 1
ATOM 2621 O O . ARG B 1 149 ? -8.406 5.453 2.512 1 96.69 149 ARG B O 1
ATOM 2628 N N . TYR B 1 150 ? -8.562 4.73 0.374 1 97.81 150 TYR B N 1
ATOM 2629 C CA . TYR B 1 150 ? -9.273 5.918 -0.086 1 97.81 150 TYR B CA 1
ATOM 2630 C C . TYR B 1 150 ? -10.711 5.926 0.435 1 97.81 150 TYR B C 1
ATOM 2632 O O . TYR B 1 150 ? -11.461 4.973 0.226 1 97.81 150 TYR B O 1
ATOM 2640 N N . ASN B 1 151 ? -11.055 7.004 1.046 1 97.19 151 ASN B N 1
ATOM 2641 C CA . ASN B 1 151 ? -12.398 7.168 1.583 1 97.19 151 ASN B CA 1
ATOM 2642 C C . ASN B 1 151 ? -12.859 8.617 1.51 1 97.19 151 ASN B C 1
ATOM 2644 O O . ASN B 1 151 ? -12.367 9.469 2.254 1 97.19 151 ASN B O 1
ATOM 2648 N N . SER B 1 152 ? -13.836 8.828 0.646 1 96.88 152 SER B N 1
ATOM 2649 C CA . SER B 1 152 ? -14.289 10.203 0.45 1 96.88 152 SER B CA 1
ATOM 2650 C C . SER B 1 152 ? -15.32 10.602 1.499 1 96.88 152 SER B C 1
ATOM 2652 O O . SER B 1 152 ? -15.633 11.781 1.653 1 96.88 152 SER B O 1
ATOM 2654 N N . LYS B 1 153 ? -15.852 9.617 2.215 1 95.75 153 LYS B N 1
ATOM 2655 C CA . LYS B 1 153 ? -16.953 9.875 3.139 1 95.75 153 LYS B CA 1
ATOM 2656 C C . LYS B 1 153 ? -16.438 10.383 4.48 1 95.75 153 LYS B C 1
ATOM 2658 O O . LYS B 1 153 ? -17.188 10.984 5.258 1 95.75 153 LYS B O 1
ATOM 2663 N N . LEU B 1 154 ? -15.242 10 4.824 1 95.69 154 LEU B N 1
ATOM 2664 C CA . LEU B 1 154 ? -14.633 10.406 6.09 1 95.69 154 LEU B CA 1
ATOM 2665 C C . LEU B 1 154 ? -13.266 11.039 5.855 1 95.69 154 LEU B C 1
ATOM 2667 O O . LEU B 1 154 ? -12.398 10.438 5.219 1 95.69 154 LEU B O 1
ATOM 2671 N N . PRO B 1 155 ? -13.094 12.305 6.422 1 97.31 155 PRO B N 1
ATOM 2672 C CA . PRO B 1 155 ? -11.766 12.906 6.277 1 97.31 155 PRO B CA 1
ATOM 2673 C C . PRO B 1 155 ? -10.688 12.133 7.039 1 97.31 155 PRO B C 1
ATOM 2675 O O . PRO B 1 155 ? -10.977 11.516 8.062 1 97.31 155 PRO B O 1
ATOM 2678 N N . MET B 1 156 ? -9.516 12.203 6.461 1 98.12 156 MET B N 1
ATOM 2679 C CA . MET B 1 156 ? -8.359 11.695 7.191 1 98.12 156 MET B CA 1
ATOM 2680 C C . MET B 1 156 ? -7.812 12.742 8.156 1 98.12 156 MET B C 1
ATOM 2682 O O . MET B 1 156 ? -7.453 13.844 7.742 1 98.12 156 MET B O 1
ATOM 2686 N N . VAL B 1 157 ? -7.773 12.32 9.453 1 98.25 157 VAL B N 1
ATOM 2687 C CA . VAL B 1 157 ? -7.352 13.281 10.469 1 98.25 157 VAL B CA 1
ATOM 2688 C C . VAL B 1 157 ? -6.055 12.805 11.117 1 98.25 157 VAL B C 1
ATOM 2690 O O . VAL B 1 157 ? -5.973 11.672 11.602 1 98.25 157 VAL B O 1
ATOM 2693 N N . ILE B 1 158 ? -5.051 13.68 11.102 1 98.75 158 ILE B N 1
ATOM 2694 C CA . ILE B 1 158 ? -3.719 13.344 11.586 1 98.75 158 ILE B CA 1
ATOM 2695 C C . ILE B 1 158 ? -3.215 14.445 12.516 1 98.75 158 ILE B C 1
ATOM 2697 O O . ILE B 1 158 ? -3.266 15.625 12.172 1 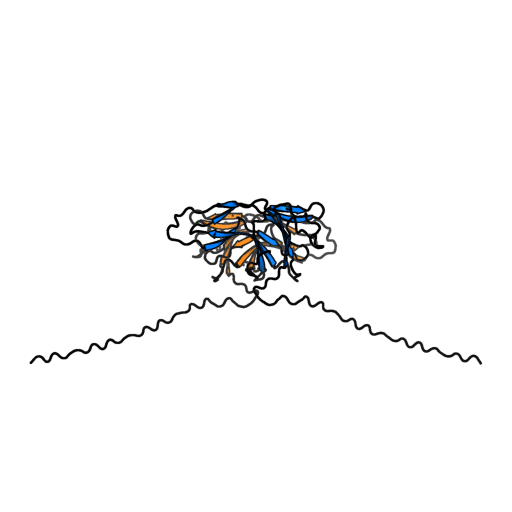98.75 158 ILE B O 1
ATOM 2701 N N . TYR B 1 159 ? -2.758 14.047 13.672 1 98.75 159 TYR B N 1
ATOM 2702 C CA . TYR B 1 159 ? -2.189 14.992 14.633 1 98.75 159 TYR B CA 1
ATOM 2703 C C . TYR B 1 159 ? -0.671 14.875 14.68 1 98.75 159 TYR B C 1
ATOM 2705 O O . TYR B 1 159 ? -0.133 13.797 14.938 1 98.75 159 TYR B O 1
ATOM 2713 N N . LEU B 1 160 ? -0.04 15.992 14.43 1 98.81 160 LEU B N 1
ATOM 2714 C CA . LEU B 1 160 ? 1.418 16.016 14.398 1 98.81 160 LEU B CA 1
ATOM 2715 C C . LEU B 1 160 ? 1.956 17.156 15.258 1 98.81 160 LEU B C 1
ATOM 2717 O O . LEU B 1 160 ? 1.298 18.188 15.414 1 98.81 160 LEU B O 1
ATOM 2721 N N . PRO B 1 161 ? 3.18 16.922 15.766 1 98.38 161 PRO B N 1
ATOM 2722 C CA . PRO B 1 161 ? 3.811 18.094 16.406 1 98.38 161 PRO B CA 1
ATOM 2723 C C . PRO B 1 161 ? 4.023 19.25 15.43 1 98.38 161 PRO B C 1
ATOM 2725 O O . PRO B 1 161 ? 4.16 19.031 14.219 1 98.38 161 PRO B O 1
ATOM 2728 N N . LYS B 1 162 ? 4.129 20.469 15.969 1 96.94 162 LYS B N 1
ATOM 2729 C CA . LYS B 1 162 ? 4.227 21.688 15.164 1 96.94 162 LYS B CA 1
ATOM 2730 C C . LYS B 1 162 ? 5.441 21.641 14.25 1 96.94 162 LYS B C 1
ATOM 2732 O O . LYS B 1 162 ? 5.434 22.234 13.172 1 96.94 162 LYS B O 1
ATOM 2737 N N . ASP B 1 163 ? 6.395 20.938 14.609 1 96.31 163 ASP B N 1
ATOM 2738 C CA . ASP B 1 163 ? 7.637 20.938 13.836 1 96.31 163 ASP B CA 1
ATOM 2739 C C . ASP B 1 163 ? 7.648 19.812 12.805 1 96.31 163 ASP B C 1
ATOM 2741 O O . ASP B 1 163 ? 8.633 19.641 12.078 1 96.31 163 ASP B O 1
ATOM 2745 N N . ALA B 1 164 ? 6.586 19.109 12.734 1 98.19 164 ALA B N 1
ATOM 2746 C CA . ALA B 1 164 ? 6.477 18.047 11.75 1 98.19 164 ALA B CA 1
ATOM 2747 C C . ALA B 1 164 ? 5.723 18.516 10.508 1 98.19 164 ALA B C 1
ATOM 2749 O O . ALA B 1 164 ? 4.91 19.438 10.586 1 98.19 164 ALA B O 1
ATOM 2750 N N . GLU B 1 165 ? 6.059 17.891 9.383 1 98.19 165 GLU B N 1
ATOM 2751 C CA . GLU B 1 165 ? 5.363 18.109 8.117 1 98.19 165 GLU B CA 1
ATOM 2752 C C . GLU B 1 165 ? 4.66 16.844 7.641 1 98.19 165 GLU B C 1
ATOM 2754 O O . GLU B 1 165 ? 5.137 15.734 7.875 1 98.19 165 GLU B O 1
ATOM 2759 N N . LEU B 1 166 ? 3.514 17.094 7.023 1 98.75 166 LEU B N 1
ATOM 2760 C CA . LEU B 1 166 ? 2.746 16.016 6.418 1 98.75 166 LEU B CA 1
ATOM 2761 C C . LEU B 1 166 ? 2.738 16.141 4.898 1 98.75 166 LEU B C 1
ATOM 2763 O O . LEU B 1 166 ? 2.373 17.188 4.359 1 98.75 166 LEU B O 1
ATOM 2767 N N . ARG B 1 167 ? 3.154 15.086 4.215 1 98.31 167 ARG B N 1
ATOM 2768 C CA . ARG B 1 167 ? 2.908 15.055 2.777 1 98.31 167 ARG B CA 1
ATOM 2769 C C . ARG B 1 167 ? 2.152 13.797 2.379 1 98.31 167 ARG B C 1
ATOM 2771 O O . ARG B 1 167 ? 2.1 12.828 3.145 1 98.31 167 ARG B O 1
ATOM 2778 N N . TYR B 1 168 ? 1.464 13.93 1.295 1 98.44 168 TYR B N 1
ATOM 2779 C CA . TYR B 1 168 ? 0.558 12.859 0.883 1 98.44 168 TYR B CA 1
ATOM 2780 C C . TYR B 1 168 ? 0.495 12.758 -0.636 1 98.44 168 TYR B C 1
ATOM 2782 O O . TYR B 1 168 ? 0.767 13.727 -1.344 1 98.44 168 TYR B O 1
ATOM 2790 N N . ARG B 1 169 ? 0.19 11.609 -1.11 1 97.75 169 ARG B N 1
ATOM 2791 C CA . ARG B 1 169 ? -0.134 11.406 -2.518 1 97.75 169 ARG B CA 1
ATOM 2792 C C . ARG B 1 169 ? -1.157 10.289 -2.688 1 97.75 169 ARG B C 1
ATOM 2794 O O . ARG B 1 169 ? -1.4 9.516 -1.758 1 97.75 169 ARG B O 1
ATOM 2801 N N . VAL B 1 170 ? -1.701 10.266 -3.898 1 97.56 170 VAL B N 1
ATOM 2802 C CA . VAL B 1 170 ? -2.729 9.273 -4.203 1 97.56 170 VAL B CA 1
ATOM 2803 C C . VAL B 1 170 ? -2.164 8.219 -5.148 1 97.56 170 VAL B C 1
ATOM 2805 O O . VAL B 1 170 ? -1.453 8.539 -6.105 1 97.56 170 VAL B O 1
ATOM 2808 N N . TRP B 1 171 ? -2.439 6.938 -4.809 1 96.81 171 TRP B N 1
ATOM 2809 C CA . TRP B 1 171 ? -2.143 5.797 -5.668 1 96.81 171 TRP B CA 1
ATOM 2810 C C . TRP B 1 171 ? -3.402 5.301 -6.371 1 96.81 171 TRP B C 1
ATOM 2812 O O . TRP B 1 171 ? -4.508 5.43 -5.84 1 96.81 171 TRP B O 1
ATOM 2822 N N . ARG B 1 172 ? -3.191 4.738 -7.547 1 95.38 172 ARG B N 1
ATOM 2823 C CA . ARG B 1 172 ? -4.305 4.137 -8.273 1 95.38 172 ARG B CA 1
ATOM 2824 C C . ARG B 1 172 ? -3.9 2.795 -8.875 1 95.38 172 ARG B C 1
ATOM 2826 O O . ARG B 1 172 ? -2.779 2.639 -9.367 1 95.38 172 ARG B O 1
ATOM 2833 N N . ALA B 1 173 ? -4.859 1.864 -8.875 1 95.31 173 ALA B N 1
ATOM 2834 C CA . ALA B 1 173 ? -4.637 0.625 -9.617 1 95.31 173 ALA B CA 1
ATOM 2835 C C . ALA B 1 173 ? -4.469 0.897 -11.109 1 95.31 173 ALA B C 1
ATOM 2837 O O . ALA B 1 173 ? -5.363 1.459 -11.75 1 95.31 173 ALA B O 1
ATOM 2838 N N . GLU B 1 174 ? -3.318 0.56 -11.539 1 93.44 174 GLU B N 1
ATOM 2839 C CA . GLU B 1 174 ? -2.975 0.801 -12.938 1 93.44 174 GLU B CA 1
ATOM 2840 C C . GLU B 1 174 ? -3.521 -0.302 -13.844 1 93.44 174 GLU B C 1
ATOM 2842 O O . GLU B 1 174 ? -3.887 -0.047 -14.992 1 93.44 174 GLU B O 1
ATOM 2847 N N . THR B 1 175 ? -3.564 -1.506 -13.375 1 94.69 175 THR B N 1
ATOM 2848 C CA . THR B 1 175 ? -4.082 -2.643 -14.125 1 94.69 175 THR B CA 1
ATOM 2849 C C . THR B 1 175 ? -5.199 -3.34 -13.359 1 94.69 175 THR B C 1
ATOM 2851 O O . THR B 1 175 ? -5.355 -3.127 -12.156 1 94.69 175 THR B O 1
ATOM 2854 N N . VAL B 1 176 ? -5.945 -4.141 -14.086 1 94.5 176 VAL B N 1
ATOM 2855 C CA . VAL B 1 176 ? -6.902 -5.027 -13.438 1 94.5 176 VAL B CA 1
ATOM 2856 C C . VAL B 1 176 ? -6.176 -6.246 -12.867 1 94.5 176 VAL B C 1
ATOM 2858 O O . VAL B 1 176 ? -4.988 -6.445 -13.133 1 94.5 176 VAL B O 1
ATOM 2861 N N . PHE B 1 177 ? -6.93 -7.004 -12.117 1 96.31 177 PHE B N 1
ATOM 2862 C CA . PHE B 1 177 ? -6.332 -8.242 -11.625 1 96.31 177 PHE B CA 1
ATOM 2863 C C . PHE B 1 177 ? -6.129 -9.227 -12.773 1 96.31 177 PHE B C 1
ATOM 2865 O O . PHE B 1 177 ? -7.035 -9.453 -13.57 1 96.31 177 PHE B O 1
ATOM 2872 N N . ASN B 1 178 ? -4.914 -9.773 -12.836 1 97 178 ASN B N 1
ATOM 2873 C CA . ASN B 1 178 ? -4.566 -10.883 -13.719 1 97 178 ASN B CA 1
ATOM 2874 C C . ASN B 1 178 ? -4.215 -12.141 -12.93 1 97 178 ASN B C 1
ATOM 2876 O O . ASN B 1 178 ? -3.836 -12.055 -11.758 1 97 178 ASN B O 1
ATOM 2880 N N . TYR B 1 179 ? -4.387 -13.266 -13.562 1 96.81 179 TYR B N 1
ATOM 2881 C CA . TYR B 1 179 ? -4.125 -14.523 -12.875 1 96.81 179 TYR B CA 1
ATOM 2882 C C . TYR B 1 179 ? -2.82 -15.148 -13.359 1 96.81 179 TYR B C 1
ATOM 2884 O O . TYR B 1 179 ? -2.506 -15.094 -14.547 1 96.81 179 TYR B O 1
ATOM 2892 N N . SER B 1 180 ? -2.104 -15.719 -12.32 1 95.69 180 SER B N 1
ATOM 2893 C CA . SER B 1 180 ? -0.939 -16.516 -12.688 1 95.69 180 SER B CA 1
ATOM 2894 C C . SER B 1 180 ? -1.348 -17.922 -13.141 1 95.69 180 SER B C 1
ATOM 2896 O O . SER B 1 180 ? -1.853 -18.703 -12.336 1 95.69 180 SER B O 1
ATOM 2898 N N . LYS B 1 181 ? -1.142 -18.141 -14.453 1 88.44 181 LYS B N 1
ATOM 2899 C CA . LYS B 1 181 ? -1.5 -19.453 -15.023 1 88.44 181 LYS B CA 1
ATOM 2900 C C . LYS B 1 181 ? -0.319 -20.062 -15.758 1 88.44 181 LYS B C 1
ATOM 2902 O O . LYS B 1 181 ? 0.56 -19.359 -16.25 1 88.44 181 LYS B O 1
#

Secondary structure (DSSP, 8-state):
------------------------------STT----EEEEEETTT----TTTTTSPPPPTTEEEEEEE----TTGGGEEEEEEEEEEEEE-SS-EEEE---EEEEETTTTEEEEE----EEEEE-----TT---EEEEEEBSS-EEEE--SSS-EEEEEETT-EEEEEEEEE-S--EE--/------------------------------STT----EEEEEETTT----TTTTTSPPPPTTEEEEEEE----TTGGGEEEEEEEEEEEEE-SS-EEEE---EEEEETTTTEEEEE----EEEEE-----TT---EEEEEEBSS-EEEE--SSS-EEEEEETT-EEEEEEEEE-S--EE--

InterPro domains:
  IPR005658 Proteinase inhibitor I11, ecotin [PF03974] (53-173)
  IPR005658 Proteinase inhibitor I11, ecotin [PIRSF006865] (29-178)
  IPR005658 Proteinase inhibitor I11, ecotin [PTHR35890] (43-179)
  IPR036198 Ecotin supe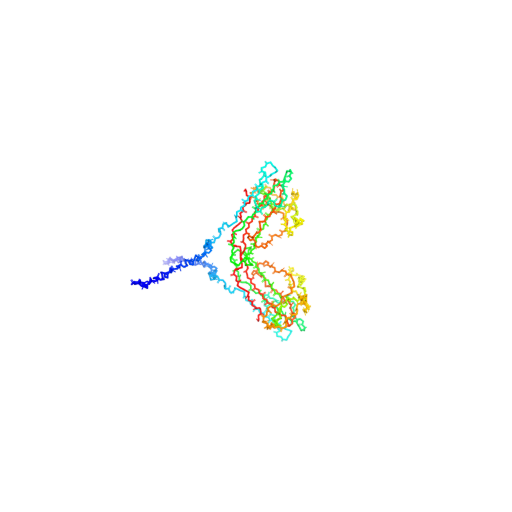rfamily [SSF49772] (49-180)

pLDDT: mean 85.02, std 22.47, range [28.86, 98.81]

Organism: NCBI:txid38313

Foldseek 3Di:
DPPPPPPPPPPPPPPPPPPPPPPPPPPPPPDPPDDQKDKDKDAQVRDDQDPQCNLPDHHDHQKMKMKIAGDDDPCLQQKKKWKWKFAWDFDAPKDWAKAWDWDWAARPPPRDIAIETDDIGTDDMDDDDRPPTGTDIDTHTHDDIDIGRGDNSHIHIYMYGPRMDMDMDMDGNPDDDDDDD/DPDPPDPPPPPPPPPPPPPPPPVPPPPPPPDPPDDQKDKDKDAQVRDDQDPQDNLPDHHDHQKMKMKIAGDDDPCLQQKKKKKWKFAWDFAAPKDWAKAWDWDWAASPPPRDIAIETDDIGTDDMDDDDRPPTGTDIDTHTHDDIDIGRGDNSHIHIYMYGPRMDMDMDMDGNPDDDDDDD

Solvent-accessible surface area (backbone atoms only — not comparable to full-atom values): 21582 Å² total; per-residue (Å²): 137,83,82,77,75,79,79,78,78,77,78,77,79,75,78,75,74,75,74,74,72,70,76,68,68,75,73,70,77,82,59,82,51,51,86,68,65,48,53,44,64,27,31,54,89,63,59,69,83,40,91,84,52,48,90,52,80,78,41,50,86,67,24,27,32,35,38,40,39,41,65,81,62,94,62,38,87,45,30,30,34,37,48,48,48,28,36,81,39,80,38,57,84,38,56,67,31,26,33,48,60,82,38,83,41,77,41,84,94,76,81,44,68,35,36,40,27,84,56,78,44,85,34,68,56,57,88,65,88,48,88,88,53,75,66,43,82,40,79,34,35,34,67,80,84,47,74,38,80,47,49,49,88,52,57,48,42,36,35,30,32,68,80,51,42,43,34,34,30,39,34,30,56,46,28,60,79,40,71,62,95,136,83,78,79,76,78,78,78,78,77,77,76,78,75,77,75,75,75,74,74,74,69,74,67,68,75,75,70,77,81,58,82,51,53,85,67,65,48,53,44,64,29,32,53,88,65,58,69,84,40,92,85,52,50,89,50,80,77,39,50,86,68,23,26,31,34,38,39,38,42,64,82,63,93,61,39,87,46,31,29,36,36,48,48,50,27,34,81,38,81,37,58,85,40,55,67,31,26,31,50,58,81,38,82,42,75,41,84,94,74,81,45,68,36,35,37,28,85,56,77,44,87,34,68,56,58,87,65,88,47,87,89,52,75,65,44,83,41,79,33,36,33,68,81,83,46,75,39,80,47,48,49,90,53,55,47,41,37,35,33,32,69,80,50,41,44,33,36,30,38,33,30,56,46,27,58,80,42,72,62,94

Nearest PDB structures (foldseek):
  1slw-assembly1_A-2  TM=8.718E-01  e=1.848E-12  Escherichia coli
  1n8o-assembly1_E-2  TM=8.758E-01  e=2.186E-12  Escherichia coli K-12
  4niy-assembly4_H  TM=8.564E-01  e=1.321E-12  Escherichia coli K-12
  4niy-assembly1_E  TM=8.754E-01  e=2.585E-12  Escherichia coli K-12
  1xxf-assembly1_D  TM=8.709E-01  e=4.278E-12  Escherichia coli